Protein AF-A0A0H5A7T0-F1 (afdb_monomer_lite)

Foldseek 3Di:
DQVVQCVLVVNDNAAGRPDDVVSLVVLCVLVVVLVVVLVVPAQWPDWDDDRPDTDTDDPDPVRVVVSVVSSQVSCVVRVHHDDPVPDDDDDPPDDPDDPLLVVLLVLPADQPDGDQVSLVVSLVSLVVVCVVPVPPCSLLSSLQSCLSHADDPVCVVVNLLSLLVSCVSPLVSLVSSLQNVQSNCVPPVDDHPLVSLQVSLLSQLLVCLVVQNQVSLLSSLLSCLLSVHAHDPSSLVSLLPHPDLSSLLSVQLSCVSVNYDVPRHHPVLLVCLAAPSCPDPNNLNLLCCVLVVNPVVSNVRYNCVVDPVSVVCSVVVHHPDDSCCSVPDHNVSCVVVPDDDDD

pLDDT: mean 90.06, std 11.03, range [32.16, 98.56]

Secondary structure (DSSP, 8-state):
-HHHHHHHTTT--SS--SSSHHHHHHHHHHHHHHHHHHHHHS---EEEEETTEEEEE-SSHHHHHHHHHHHHHHHHHTT----TTT----PSS--SS-HHHHHHHTTPPPTTT--HHHHHHHHHHHHHHHHH-TTTTHHHHHHHTTTTPPPPTTTHHHHHHHHHHHHHH-GGGHHHHHHHHHHHHHHH-PPP-HHHHHHHHHHHHHHHGGGT-HHHHHHHHHHHHHHT-PPPHHHHHHHTT---HHHHHHHHHHHHTTSS-TT---HHHHHT-STTGGGSTTHHHHHHHHHHT-SHHHHTTSSGGG-HHHHHHHHTT--S--TTTTTT---HHHHHT-S----

Structure (mmCIF, N/CA/C/O backbone):
data_AF-A0A0H5A7T0-F1
#
_entry.id   AF-A0A0H5A7T0-F1
#
loop_
_atom_site.group_PDB
_atom_site.id
_atom_site.type_symbol
_atom_site.label_atom_id
_atom_site.label_alt_id
_atom_site.label_comp_id
_atom_site.label_asym_id
_atom_site.label_entity_id
_atom_site.label_seq_id
_atom_site.pdbx_PDB_ins_code
_atom_site.Cartn_x
_atom_site.Cartn_y
_atom_site.Cartn_z
_atom_site.occupancy
_atom_site.B_iso_or_equiv
_atom_site.auth_seq_id
_atom_site.auth_comp_id
_atom_site.auth_asym_id
_atom_site.auth_atom_id
_atom_site.pdbx_PDB_model_num
ATOM 1 N N . MET A 1 1 ? -29.978 -17.303 0.190 1.00 60.38 1 MET A N 1
ATOM 2 C CA . MET A 1 1 ? -28.727 -16.750 -0.359 1.00 60.38 1 MET A CA 1
ATOM 3 C C . MET A 1 1 ? -28.893 -15.267 -0.627 1.00 60.38 1 MET A C 1
ATOM 5 O O . MET A 1 1 ? -28.295 -14.504 0.100 1.00 60.38 1 MET A O 1
ATOM 9 N N . ASP A 1 2 ? -29.784 -14.857 -1.532 1.00 58.97 2 ASP A N 1
ATOM 10 C CA . ASP A 1 2 ? -30.012 -13.438 -1.869 1.00 58.97 2 ASP A CA 1
ATOM 11 C C . ASP A 1 2 ? -30.279 -12.528 -0.645 1.00 58.97 2 ASP A C 1
ATOM 13 O O . ASP A 1 2 ? -29.527 -11.602 -0.372 1.00 58.97 2 ASP A O 1
ATOM 17 N N . LYS A 1 3 ? -31.243 -12.891 0.213 1.00 64.88 3 LYS A N 1
ATOM 18 C CA . LYS A 1 3 ? -31.522 -12.163 1.469 1.00 64.88 3 LYS A CA 1
ATOM 19 C C . LYS A 1 3 ? -30.322 -12.073 2.430 1.00 64.88 3 LYS A C 1
ATOM 21 O O . LYS A 1 3 ? -30.189 -11.087 3.146 1.00 64.88 3 LYS A O 1
ATOM 26 N N . GLU A 1 4 ? -29.469 -13.096 2.451 1.00 70.38 4 GLU A N 1
ATOM 27 C CA . GLU A 1 4 ? -28.274 -13.124 3.306 1.00 70.38 4 GLU A CA 1
ATOM 28 C C . GLU A 1 4 ? -27.153 -12.259 2.712 1.00 70.38 4 GLU A C 1
ATOM 30 O O . GLU A 1 4 ? -26.447 -11.580 3.445 1.00 70.38 4 GLU A O 1
ATOM 35 N N . LEU A 1 5 ? -27.033 -12.206 1.381 1.00 66.31 5 LEU A N 1
ATOM 36 C CA . LEU A 1 5 ? -26.079 -11.332 0.693 1.00 66.31 5 LEU A CA 1
ATOM 37 C C . LEU A 1 5 ? -26.458 -9.859 0.820 1.00 66.31 5 LEU A C 1
ATOM 39 O O . LEU A 1 5 ? -25.593 -9.031 1.093 1.00 66.31 5 LEU A O 1
ATOM 43 N N . GLN A 1 6 ? -27.752 -9.554 0.733 1.00 64.69 6 GLN A N 1
ATOM 44 C CA . GLN A 1 6 ? -28.271 -8.223 1.040 1.00 64.69 6 GLN A CA 1
ATOM 45 C C . GLN A 1 6 ? -27.977 -7.847 2.497 1.00 64.69 6 GLN A C 1
ATOM 47 O O . GLN A 1 6 ? -27.560 -6.724 2.769 1.00 64.69 6 GLN A O 1
ATOM 52 N N . ALA A 1 7 ? -28.121 -8.784 3.442 1.00 66.31 7 ALA A N 1
ATOM 53 C CA . ALA A 1 7 ? -27.763 -8.542 4.840 1.00 66.31 7 ALA A CA 1
ATOM 54 C C . ALA A 1 7 ? -26.262 -8.237 5.021 1.00 66.31 7 ALA A C 1
ATOM 56 O O . ALA A 1 7 ? -25.918 -7.397 5.848 1.00 66.31 7 ALA A O 1
ATOM 57 N N . CYS A 1 8 ? -25.380 -8.836 4.211 1.00 65.06 8 CYS A N 1
ATOM 58 C CA . CYS A 1 8 ? -23.945 -8.524 4.192 1.00 65.06 8 CYS A CA 1
ATOM 59 C C . CYS A 1 8 ? -23.597 -7.156 3.573 1.00 65.06 8 CYS A C 1
ATOM 61 O O . CYS A 1 8 ? -22.465 -6.705 3.726 1.00 65.06 8 CYS A O 1
ATOM 63 N N . GLN A 1 9 ? -24.531 -6.494 2.886 1.00 66.25 9 GLN A N 1
ATOM 64 C CA . GLN A 1 9 ? -24.351 -5.159 2.306 1.00 66.25 9 GLN A CA 1
ATOM 65 C C . GLN A 1 9 ? -25.331 -4.125 2.889 1.00 66.25 9 GLN A C 1
ATOM 67 O O . GLN A 1 9 ? -25.832 -3.261 2.172 1.00 66.25 9 GLN A O 1
ATOM 72 N N . ASN A 1 10 ? -25.665 -4.200 4.181 1.00 66.62 10 ASN A N 1
ATOM 73 C CA . ASN A 1 10 ? -26.584 -3.245 4.827 1.00 66.62 10 ASN A CA 1
ATOM 74 C C . ASN A 1 10 ? -27.953 -3.115 4.120 1.00 66.62 10 ASN A C 1
ATOM 76 O O . ASN A 1 10 ? -28.563 -2.046 4.096 1.00 66.62 10 ASN A O 1
ATOM 80 N N . GLY A 1 11 ? -28.442 -4.203 3.522 1.00 61.38 11 GLY A N 1
ATOM 81 C CA . GLY A 1 11 ? -29.701 -4.242 2.780 1.00 61.38 11 GLY A CA 1
ATOM 82 C C . GLY A 1 11 ? -29.630 -3.660 1.367 1.00 61.38 11 GLY A C 1
ATOM 83 O O . GLY A 1 11 ? -30.679 -3.489 0.745 1.00 61.38 11 GLY A O 1
ATOM 84 N N . GLN A 1 12 ? -28.437 -3.350 0.846 1.00 65.00 12 GLN A N 1
ATOM 85 C CA . GLN A 1 12 ? -28.285 -3.002 -0.564 1.00 65.00 12 GLN A CA 1
ATOM 86 C C . GLN A 1 12 ? -28.636 -4.207 -1.435 1.00 65.00 12 GLN A C 1
ATOM 88 O O . GLN A 1 12 ? -28.265 -5.343 -1.153 1.00 65.00 12 GLN A O 1
ATOM 93 N N . THR A 1 13 ? -29.375 -3.940 -2.506 1.00 59.12 13 THR A N 1
ATOM 94 C CA . THR A 1 13 ? -29.789 -4.954 -3.481 1.00 59.12 13 THR A CA 1
ATOM 95 C C . THR A 1 13 ? -28.791 -5.096 -4.627 1.00 59.12 13 THR A C 1
ATOM 97 O O . THR A 1 13 ? -29.066 -5.836 -5.563 1.00 59.12 13 THR A O 1
ATOM 100 N N . LYS A 1 14 ? -27.684 -4.339 -4.596 1.00 62.56 14 LYS A N 1
ATOM 101 C CA . LYS A 1 14 ? -26.747 -4.196 -5.710 1.00 62.56 14 LYS A CA 1
ATOM 102 C C . LYS A 1 14 ? -25.337 -4.611 -5.320 1.00 62.56 14 LYS A C 1
ATOM 104 O O . LYS A 1 14 ? -24.683 -3.940 -4.526 1.00 62.56 14 LYS A O 1
ATOM 109 N N . GLY A 1 15 ? -24.843 -5.638 -6.002 1.00 61.94 15 GLY A N 1
ATOM 110 C CA . GLY A 1 15 ? -23.479 -6.129 -5.863 1.00 61.94 15 GLY A CA 1
ATOM 111 C C . GLY A 1 15 ? -23.317 -7.184 -4.771 1.00 61.94 15 GLY A C 1
ATOM 112 O O . GLY A 1 15 ? -24.267 -7.632 -4.135 1.00 61.94 15 GLY A O 1
ATOM 113 N N . ILE A 1 16 ? -22.072 -7.612 -4.587 1.00 67.38 16 ILE A N 1
ATOM 114 C CA . ILE A 1 16 ? -21.664 -8.544 -3.535 1.00 67.38 16 ILE A CA 1
ATOM 115 C C . ILE A 1 16 ? -20.767 -7.769 -2.567 1.00 67.38 16 ILE A C 1
ATOM 117 O O . ILE A 1 16 ? -20.024 -6.879 -2.982 1.00 67.38 16 ILE A O 1
ATOM 121 N N . ALA A 1 17 ? -20.861 -8.053 -1.264 1.00 64.50 17 ALA A N 1
ATOM 122 C CA . ALA A 1 17 ? -20.021 -7.406 -0.257 1.00 64.50 17 ALA A CA 1
ATOM 123 C C . ALA A 1 17 ? -18.529 -7.535 -0.617 1.00 64.50 17 ALA A C 1
ATOM 125 O O . ALA A 1 17 ? -18.034 -8.634 -0.855 1.00 64.50 17 ALA A O 1
ATOM 126 N N . ILE A 1 18 ? -17.807 -6.418 -0.657 1.00 61.84 18 ILE A N 1
ATOM 127 C CA . ILE A 1 18 ? -16.373 -6.399 -0.966 1.00 61.84 18 ILE A CA 1
ATOM 128 C C . ILE A 1 18 ? -15.601 -6.711 0.322 1.00 61.84 18 ILE A C 1
ATOM 130 O O . ILE A 1 18 ? -15.893 -6.125 1.362 1.00 61.84 18 ILE A O 1
ATOM 134 N N . GLY A 1 19 ? -14.626 -7.624 0.264 1.00 62.06 19 GLY A N 1
ATOM 135 C CA . GLY A 1 19 ? -13.702 -7.896 1.376 1.00 62.06 19 GLY A CA 1
ATOM 136 C C . GLY A 1 19 ? -13.721 -9.324 1.940 1.00 62.06 19 GLY A C 1
ATOM 137 O O . GLY A 1 19 ? -12.642 -9.887 2.098 1.00 62.06 19 GLY A O 1
ATOM 138 N N . PRO A 1 20 ? -14.876 -9.946 2.250 1.00 67.38 20 PRO A N 1
ATOM 139 C CA . PRO A 1 20 ? -14.897 -11.318 2.767 1.00 67.38 20 PRO A CA 1
ATOM 140 C C . PRO A 1 20 ? -14.519 -12.346 1.690 1.00 67.38 20 PRO A C 1
ATOM 142 O O . PRO A 1 20 ? -15.065 -12.288 0.598 1.00 67.38 20 PRO A O 1
ATOM 145 N N . ASP A 1 21 ? -13.719 -13.370 2.004 1.00 71.31 21 ASP A N 1
ATOM 146 C CA . ASP A 1 21 ? -13.383 -14.451 1.046 1.00 71.31 21 ASP A CA 1
ATOM 147 C C . ASP A 1 21 ? -14.624 -15.130 0.435 1.00 71.31 21 ASP A C 1
ATOM 149 O O . ASP A 1 21 ? -14.613 -15.614 -0.699 1.00 71.31 21 ASP A O 1
ATOM 153 N N . THR A 1 22 ? -15.738 -15.130 1.169 1.00 76.94 22 THR A N 1
ATOM 154 C CA . THR A 1 22 ? -17.028 -15.630 0.691 1.00 76.94 22 THR A CA 1
ATOM 155 C C . THR A 1 22 ? -17.506 -14.899 -0.567 1.00 76.94 22 THR A C 1
ATOM 157 O O . THR A 1 22 ? -18.117 -15.528 -1.428 1.00 76.94 22 THR A O 1
ATOM 160 N N . SER A 1 23 ? -17.237 -13.597 -0.711 1.00 78.38 23 SER A N 1
ATOM 161 C CA . SER A 1 23 ? -17.649 -12.851 -1.903 1.00 78.38 23 SER A CA 1
ATOM 162 C C . SER A 1 23 ? -16.843 -13.223 -3.138 1.00 78.38 23 SER A C 1
ATOM 164 O O . SER A 1 23 ? -17.432 -13.313 -4.212 1.00 78.38 23 SER A O 1
ATOM 166 N N . LEU A 1 24 ? -15.554 -13.544 -2.980 1.00 79.75 24 LEU A N 1
ATOM 167 C CA . LEU A 1 24 ? -14.725 -14.093 -4.057 1.00 79.75 24 LEU A CA 1
ATOM 168 C C . LEU A 1 24 ? -15.293 -15.423 -4.556 1.00 79.75 24 LEU A C 1
ATOM 170 O O . LEU A 1 24 ? -15.467 -15.609 -5.757 1.00 79.75 24 LEU A O 1
ATOM 174 N N . GLY A 1 25 ? -15.660 -16.324 -3.638 1.00 84.00 25 GLY A N 1
ATOM 175 C CA . GLY A 1 25 ? -16.274 -17.603 -4.000 1.00 84.00 25 GLY A CA 1
ATOM 176 C C . GLY A 1 25 ? -17.602 -17.444 -4.749 1.00 84.00 25 GLY A C 1
ATOM 177 O O . GLY A 1 25 ? -17.886 -18.199 -5.674 1.00 84.00 25 GLY A O 1
ATOM 178 N N . ILE A 1 26 ? -18.410 -16.445 -4.387 1.00 83.06 26 ILE A N 1
ATOM 179 C CA . ILE A 1 26 ? -19.678 -16.162 -5.075 1.00 83.06 26 ILE A CA 1
ATOM 180 C C . ILE A 1 26 ? -19.430 -15.542 -6.449 1.00 83.06 26 ILE A C 1
ATOM 182 O O . ILE A 1 26 ? -20.066 -15.962 -7.413 1.00 83.06 26 ILE A O 1
ATOM 186 N N . ALA A 1 27 ? -18.509 -14.581 -6.551 1.00 83.62 27 ALA A N 1
ATOM 187 C CA . ALA A 1 27 ? -18.126 -13.986 -7.826 1.00 83.62 27 ALA A CA 1
ATOM 188 C C . ALA A 1 27 ? -17.641 -15.061 -8.809 1.00 83.62 27 ALA A C 1
ATOM 190 O O . ALA A 1 27 ? -18.079 -15.081 -9.954 1.00 83.62 27 ALA A O 1
ATOM 191 N N . GLU A 1 28 ? -16.837 -16.015 -8.338 1.00 88.50 28 GLU A N 1
ATOM 192 C CA . GLU A 1 28 ? -16.344 -17.127 -9.153 1.00 88.50 28 GLU A CA 1
ATOM 193 C C . GLU A 1 28 ? -17.472 -18.040 -9.658 1.00 88.50 28 GLU A C 1
ATOM 195 O O . GLU A 1 28 ? -17.471 -18.444 -10.817 1.00 88.50 28 GLU A O 1
ATOM 200 N N . ILE A 1 29 ? -18.478 -18.327 -8.823 1.00 89.19 29 ILE A N 1
ATOM 201 C CA . ILE A 1 29 ? -19.654 -19.107 -9.242 1.00 89.19 29 ILE A CA 1
ATOM 202 C C . ILE A 1 29 ? -20.438 -18.371 -10.336 1.00 89.19 29 ILE A C 1
ATOM 204 O O . ILE A 1 29 ? -20.872 -19.000 -11.300 1.00 89.19 29 ILE A O 1
ATOM 208 N N . LEU A 1 30 ? -20.630 -17.055 -10.196 1.00 88.44 30 LEU A N 1
ATOM 209 C CA . LEU A 1 30 ? -21.351 -16.250 -11.185 1.00 88.44 30 LEU A CA 1
ATOM 210 C C . LEU A 1 30 ? -20.586 -16.169 -12.509 1.00 88.44 30 LEU A C 1
ATOM 212 O O . LEU A 1 30 ? -21.152 -16.451 -13.564 1.00 88.44 30 LEU A O 1
ATOM 216 N N . LEU A 1 31 ? -19.296 -15.829 -12.453 1.00 91.19 31 LEU A N 1
ATOM 217 C CA . LEU A 1 31 ? -18.451 -15.710 -13.639 1.00 91.19 31 LEU A CA 1
ATOM 218 C C . LEU A 1 31 ? -18.247 -17.062 -14.331 1.00 91.19 31 LEU A C 1
ATOM 220 O O . LEU A 1 31 ? -18.241 -17.106 -15.555 1.00 91.19 31 LEU A O 1
ATOM 224 N N . GLY A 1 32 ? -18.209 -18.175 -13.592 1.00 92.12 32 GLY A N 1
ATOM 225 C CA . GLY A 1 32 ? -18.146 -19.515 -14.182 1.00 92.12 32 GLY A CA 1
ATOM 226 C C . GLY A 1 32 ? -19.348 -19.854 -15.077 1.00 92.12 32 GLY A C 1
ATOM 227 O O . GLY A 1 32 ? -19.188 -20.520 -16.099 1.00 92.12 32 GLY A O 1
ATOM 228 N N . VAL A 1 33 ? -20.547 -19.354 -14.751 1.00 91.88 33 VAL A N 1
ATOM 229 C CA . VAL A 1 33 ? -21.733 -19.499 -15.619 1.00 91.88 33 VAL A CA 1
ATOM 230 C C . VAL A 1 33 ? -21.598 -18.645 -16.883 1.00 91.88 33 VAL A C 1
ATOM 232 O O . VAL A 1 33 ? -22.022 -19.058 -17.964 1.00 91.88 33 VAL A O 1
ATOM 235 N N . ILE A 1 34 ? -21.011 -17.452 -16.771 1.00 93.12 34 ILE A N 1
ATOM 236 C CA . ILE A 1 34 ? -20.737 -16.587 -17.925 1.00 93.12 34 ILE A CA 1
ATOM 237 C C . ILE A 1 34 ? -19.701 -17.249 -18.841 1.00 93.12 34 ILE A C 1
ATOM 239 O O . ILE A 1 34 ? -19.929 -17.321 -20.046 1.00 93.12 34 ILE A O 1
ATOM 243 N N . ASP A 1 35 ? -18.630 -17.818 -18.284 1.00 93.62 35 ASP A N 1
ATOM 244 C CA . ASP A 1 35 ? -17.599 -18.535 -19.042 1.00 93.62 35 ASP A CA 1
ATOM 245 C C . ASP A 1 35 ? -18.197 -19.679 -19.879 1.00 93.62 35 ASP A C 1
ATOM 247 O O . ASP A 1 35 ? -17.905 -19.802 -21.071 1.00 93.62 35 ASP A O 1
ATOM 251 N N . GLU A 1 36 ? -19.067 -20.503 -19.279 1.00 93.69 36 GLU A N 1
ATOM 252 C CA . GLU A 1 36 ? -19.730 -21.613 -19.977 1.00 93.69 36 GLU A CA 1
ATOM 253 C C . GLU A 1 36 ? -20.588 -21.110 -21.146 1.00 93.69 36 GLU A C 1
ATOM 255 O O . GLU A 1 36 ? -20.532 -21.653 -22.254 1.00 93.69 36 GLU A O 1
ATOM 260 N N . ASN A 1 37 ? -21.341 -20.032 -20.926 1.00 93.50 37 ASN A N 1
ATOM 261 C CA . ASN A 1 37 ? -22.202 -19.450 -21.948 1.00 93.50 37 ASN A CA 1
ATOM 262 C C . ASN A 1 37 ? -21.414 -18.780 -23.079 1.00 93.50 37 ASN A C 1
ATOM 264 O O . ASN A 1 37 ? -21.774 -18.943 -24.248 1.00 93.50 37 ASN A O 1
ATOM 268 N N . LEU A 1 38 ? -20.338 -18.059 -22.764 1.00 94.75 38 LEU A N 1
ATOM 269 C CA . LEU A 1 38 ? -19.444 -17.475 -23.762 1.00 94.75 38 LEU A CA 1
ATOM 270 C C . LEU A 1 38 ? -18.821 -18.568 -24.627 1.00 94.75 38 LEU A C 1
ATOM 272 O O . LEU A 1 38 ? -18.863 -18.478 -25.851 1.00 94.75 38 LEU A O 1
ATOM 276 N N . ASN A 1 39 ? -18.331 -19.642 -24.009 1.00 93.62 39 ASN A N 1
ATOM 277 C CA . ASN A 1 39 ? -17.741 -20.766 -24.730 1.00 93.62 39 ASN A CA 1
ATOM 278 C C . ASN A 1 39 ? -18.761 -21.513 -25.611 1.00 93.62 39 ASN A C 1
ATOM 280 O O . ASN A 1 39 ? -18.408 -22.051 -26.658 1.00 93.62 39 ASN A O 1
ATOM 284 N N . ALA A 1 40 ? -20.037 -21.538 -25.215 1.00 94.38 40 ALA A N 1
ATOM 285 C CA . ALA A 1 40 ? -21.107 -22.147 -26.003 1.00 94.38 40 ALA A CA 1
ATOM 286 C C . ALA A 1 40 ? -21.609 -21.262 -27.161 1.00 94.38 40 ALA A C 1
ATOM 288 O O . ALA A 1 40 ? -22.097 -21.789 -28.162 1.00 94.38 40 ALA A O 1
ATOM 289 N N . SER A 1 41 ? -21.542 -19.935 -27.018 1.00 94.31 41 SER A N 1
ATOM 290 C CA . SER A 1 41 ? -22.171 -18.974 -27.940 1.00 94.31 41 SER A CA 1
ATOM 291 C C . SER A 1 41 ? -21.195 -18.231 -28.853 1.00 94.31 41 SER A C 1
ATOM 293 O O . SER A 1 41 ? -21.617 -17.710 -29.887 1.00 94.31 41 SER A O 1
ATOM 295 N N . CYS A 1 42 ? -19.907 -18.190 -28.505 1.00 95.44 42 CYS A N 1
ATOM 296 C CA . CYS A 1 42 ? -18.888 -17.408 -29.199 1.00 95.44 42 CYS A CA 1
ATOM 297 C C . CYS A 1 42 ? -17.790 -18.303 -29.795 1.00 95.44 42 CYS A C 1
ATOM 299 O O . CYS A 1 42 ? -17.445 -19.349 -29.251 1.00 95.44 42 CYS A O 1
ATOM 301 N N . ASN A 1 43 ? -17.182 -17.862 -30.900 1.00 95.06 43 ASN A N 1
ATOM 302 C CA . ASN A 1 43 ? -16.094 -18.578 -31.582 1.00 95.06 43 ASN A CA 1
ATOM 303 C C . ASN A 1 43 ? -14.727 -18.331 -30.909 1.00 95.06 43 ASN A C 1
ATOM 305 O O . ASN A 1 43 ? -13.793 -17.830 -31.541 1.00 95.06 43 ASN A O 1
ATOM 309 N N . ILE A 1 44 ? -14.619 -18.639 -29.615 1.00 96.06 44 ILE A N 1
ATOM 310 C CA . ILE A 1 44 ? -13.402 -18.422 -28.820 1.00 96.06 44 ILE A CA 1
ATOM 311 C C . ILE A 1 44 ? -12.318 -19.418 -29.257 1.00 96.06 44 ILE A C 1
ATOM 313 O O . ILE A 1 44 ? -12.532 -20.629 -29.258 1.00 96.06 44 ILE A O 1
ATOM 317 N N . LEU A 1 45 ? -11.135 -18.914 -29.618 1.00 95.38 45 LEU A N 1
ATOM 318 C CA . LEU A 1 45 ? -9.976 -19.751 -29.959 1.00 95.38 45 LEU A CA 1
ATOM 319 C C . LEU A 1 45 ? -9.198 -20.211 -28.725 1.00 95.38 45 LEU A C 1
ATOM 321 O O . LEU A 1 45 ? -8.598 -21.284 -28.719 1.00 95.38 45 LEU A O 1
ATOM 325 N N . GLY A 1 46 ? -9.169 -19.364 -27.704 1.00 93.06 46 GLY A N 1
ATOM 326 C CA . GLY A 1 46 ? -8.447 -19.565 -26.460 1.00 93.06 46 GLY A CA 1
ATOM 327 C C . GLY A 1 46 ? -8.617 -18.350 -25.561 1.00 93.06 46 GLY A C 1
ATOM 328 O O . GLY A 1 46 ? -9.016 -17.284 -26.027 1.00 93.06 46 GLY A O 1
ATOM 329 N N . GLY A 1 47 ? -8.333 -18.511 -24.277 1.00 90.81 47 GLY A N 1
ATOM 330 C CA . GLY A 1 47 ? -8.456 -17.428 -23.317 1.00 90.81 47 GLY A CA 1
ATOM 331 C C . GLY A 1 47 ? -8.113 -17.861 -21.904 1.00 90.81 47 GLY A C 1
ATOM 332 O O . GLY A 1 47 ? -7.932 -19.050 -21.628 1.00 90.81 47 GLY A O 1
ATOM 333 N N . VAL A 1 48 ? -8.018 -16.879 -21.021 1.00 93.31 48 VAL A N 1
ATOM 334 C CA . VAL A 1 48 ? -7.775 -17.055 -19.594 1.00 93.31 48 VAL A CA 1
ATOM 335 C C . VAL A 1 48 ? -8.647 -16.074 -18.822 1.00 93.31 48 VAL A C 1
ATOM 337 O O . VAL A 1 48 ? -8.850 -14.940 -19.250 1.00 93.31 48 VAL A O 1
ATOM 340 N N . ARG A 1 49 ? -9.159 -16.519 -17.674 1.00 92.25 49 ARG A N 1
ATOM 341 C CA . ARG A 1 49 ? -9.765 -15.644 -16.675 1.00 92.25 49 ARG A CA 1
ATOM 342 C C . ARG A 1 49 ? -9.008 -15.791 -15.363 1.00 92.25 49 ARG A C 1
ATOM 344 O O . ARG A 1 49 ? -8.737 -16.911 -14.927 1.00 92.25 49 ARG A O 1
ATOM 351 N N . PHE A 1 50 ? -8.673 -14.667 -14.746 1.00 88.62 50 PHE A N 1
ATOM 352 C CA . PHE A 1 50 ? -8.123 -14.600 -13.402 1.00 88.62 50 PHE A CA 1
ATOM 353 C C . PHE A 1 50 ? -8.981 -13.652 -12.567 1.00 88.62 50 PHE A C 1
ATOM 355 O O . PHE A 1 50 ? -8.873 -12.438 -12.691 1.00 88.62 50 PHE A O 1
ATOM 362 N N . ILE A 1 51 ? -9.846 -14.219 -11.719 1.00 86.44 51 ILE A N 1
ATOM 363 C CA . ILE A 1 51 ? -10.856 -13.471 -10.955 1.00 86.44 51 ILE A CA 1
ATOM 364 C C . ILE A 1 51 ? -11.753 -12.672 -11.920 1.00 86.44 51 ILE A C 1
ATOM 366 O O . ILE A 1 51 ? -12.562 -13.285 -12.620 1.00 86.44 51 ILE A O 1
ATOM 370 N N . ASP A 1 52 ? -11.610 -11.348 -11.970 1.00 84.94 52 ASP A N 1
ATOM 371 C CA . ASP A 1 52 ? -12.368 -10.410 -12.798 1.00 84.94 52 ASP A CA 1
ATOM 372 C C . ASP A 1 52 ? -11.662 -10.046 -14.113 1.00 84.94 52 ASP A C 1
ATOM 374 O O . ASP A 1 52 ? -12.309 -9.528 -15.024 1.00 84.94 52 ASP A O 1
ATOM 378 N N . ASP A 1 53 ? -10.372 -10.361 -14.250 1.00 89.44 53 ASP A N 1
ATOM 379 C CA . ASP A 1 53 ? -9.613 -10.118 -15.475 1.00 89.44 53 ASP A CA 1
ATOM 380 C C . ASP A 1 53 ? -9.858 -11.245 -16.489 1.00 89.44 53 ASP A C 1
ATOM 382 O O . ASP A 1 53 ? -9.589 -12.418 -16.217 1.00 89.44 53 ASP A O 1
ATOM 386 N N . ILE A 1 54 ? -10.360 -10.888 -17.675 1.00 92.50 54 ILE A N 1
ATOM 387 C CA . ILE A 1 54 ? -10.708 -11.813 -18.764 1.00 92.50 54 ILE A CA 1
ATOM 388 C C . ILE A 1 54 ? -9.910 -11.446 -20.017 1.00 92.50 54 ILE A C 1
ATOM 390 O O . ILE A 1 54 ? -9.982 -10.315 -20.494 1.00 92.50 54 ILE A O 1
ATOM 394 N N . GLU A 1 55 ? -9.220 -12.425 -20.601 1.00 93.75 55 GLU A N 1
ATOM 395 C CA . GLU A 1 55 ? -8.562 -12.306 -21.902 1.00 93.75 55 GLU A CA 1
ATOM 396 C C . GLU A 1 55 ? -9.041 -13.427 -22.830 1.00 93.75 55 GLU A C 1
ATOM 398 O O . GLU A 1 55 ? -8.907 -14.609 -22.516 1.00 93.75 55 GLU A O 1
ATOM 403 N N . LEU A 1 56 ? -9.602 -13.064 -23.986 1.00 95.38 56 LEU A N 1
ATOM 404 C CA . LEU A 1 56 ? -10.143 -13.998 -24.977 1.00 95.38 56 LEU A CA 1
ATOM 405 C C . LEU A 1 56 ? -9.568 -13.690 -26.365 1.00 95.38 56 LEU A C 1
ATOM 407 O O . LEU A 1 56 ? -9.439 -12.534 -26.760 1.00 95.38 56 LEU A O 1
ATOM 411 N N . SER A 1 57 ? -9.254 -14.737 -27.123 1.00 95.19 57 SER A N 1
ATOM 412 C CA . SER A 1 57 ? -8.686 -14.666 -28.472 1.00 95.19 57 SER A CA 1
ATOM 413 C C . SER A 1 57 ? -9.679 -15.142 -29.530 1.00 95.19 57 SER A C 1
ATOM 415 O O . SER A 1 57 ? -10.352 -16.161 -29.357 1.00 95.19 57 SER A O 1
ATOM 417 N N . PHE A 1 58 ? -9.706 -14.450 -30.671 1.00 96.88 58 PHE A N 1
ATOM 418 C CA . PHE A 1 58 ? -10.636 -14.699 -31.775 1.00 96.88 58 PHE A CA 1
ATOM 419 C C . PHE A 1 58 ? -9.926 -14.659 -33.132 1.00 96.88 58 PHE A C 1
ATOM 421 O O . PHE A 1 58 ? -8.880 -14.030 -33.279 1.00 96.88 58 PHE A O 1
ATOM 428 N N . SER A 1 59 ? -10.501 -15.325 -34.142 1.00 96.12 59 SER A N 1
ATOM 429 C CA . SER A 1 59 ? -9.951 -15.314 -35.512 1.00 96.12 59 SER A CA 1
ATOM 430 C C . SER A 1 59 ? -10.232 -14.010 -36.258 1.00 96.12 59 SER A C 1
ATOM 432 O O . SER A 1 59 ? -9.516 -13.673 -37.199 1.00 96.12 59 SER A O 1
ATOM 434 N N . THR A 1 60 ? -11.308 -13.307 -35.893 1.00 95.94 60 THR A N 1
ATOM 435 C CA . THR A 1 60 ? -11.769 -12.103 -36.585 1.00 95.94 60 THR A CA 1
ATOM 436 C C . THR A 1 60 ? -12.196 -11.027 -35.594 1.00 95.94 60 THR A C 1
ATOM 438 O O . THR A 1 60 ? -12.664 -11.332 -34.497 1.00 95.94 60 THR A O 1
ATOM 441 N N . LEU A 1 61 ? -12.087 -9.760 -36.008 1.00 95.88 61 LEU A N 1
ATOM 442 C CA . LEU A 1 61 ? -12.588 -8.626 -35.227 1.00 95.88 61 LEU A CA 1
ATOM 443 C C . LEU A 1 61 ? -14.094 -8.751 -34.953 1.00 95.88 61 LEU A C 1
ATOM 445 O O . LEU A 1 61 ? -14.535 -8.490 -33.843 1.00 95.88 61 LEU A O 1
ATOM 449 N N . SER A 1 62 ? -14.869 -9.220 -35.935 1.00 96.69 62 SER A N 1
ATOM 450 C CA . SER A 1 62 ? -16.318 -9.383 -35.784 1.00 96.69 62 SER A CA 1
ATOM 451 C C . SER A 1 62 ? -16.687 -10.416 -34.718 1.00 96.69 62 SER A C 1
ATOM 453 O O . SER A 1 62 ? -17.675 -10.215 -34.016 1.00 96.69 62 SER A O 1
ATOM 455 N N . ASP A 1 63 ? -15.928 -11.512 -34.593 1.00 96.88 63 ASP A N 1
ATOM 456 C CA . ASP A 1 63 ? -16.152 -12.497 -33.528 1.00 96.88 63 ASP A CA 1
ATOM 457 C C . ASP A 1 63 ? -15.832 -11.892 -32.153 1.00 96.88 63 ASP A C 1
ATOM 459 O O . ASP A 1 63 ? -16.575 -12.116 -31.200 1.00 96.88 63 ASP A O 1
ATOM 463 N N . ALA A 1 64 ? -14.766 -11.089 -32.062 1.00 96.94 64 ALA A N 1
ATOM 464 C CA . ALA A 1 64 ? -14.378 -10.413 -30.825 1.00 96.94 64 ALA A CA 1
ATOM 465 C C . ALA A 1 64 ? -15.414 -9.364 -30.386 1.00 96.94 64 ALA A C 1
ATOM 467 O O . ALA A 1 64 ? -15.821 -9.347 -29.226 1.00 96.94 64 ALA A O 1
ATOM 468 N N . GLU A 1 65 ? -15.888 -8.524 -31.310 1.00 96.81 65 GLU A N 1
ATOM 469 C CA . GLU A 1 65 ? -16.957 -7.550 -31.051 1.00 96.81 65 GLU A CA 1
ATOM 470 C C . GLU A 1 65 ? -18.256 -8.250 -30.634 1.00 96.81 65 GLU A C 1
ATOM 472 O O . GLU A 1 65 ? -18.921 -7.823 -29.690 1.00 96.81 65 GLU A O 1
ATOM 477 N N . GLY A 1 66 ? -18.599 -9.358 -31.300 1.00 96.75 66 GLY A N 1
ATOM 478 C CA . GLY A 1 66 ? -19.757 -10.175 -30.946 1.00 96.75 66 GLY A CA 1
ATOM 479 C C . GLY A 1 66 ? -19.655 -10.745 -29.531 1.00 96.75 66 GLY A C 1
ATOM 480 O O . GLY A 1 66 ? -20.602 -10.626 -28.755 1.00 96.75 66 GLY A O 1
ATOM 481 N N . ALA A 1 67 ? -18.500 -11.306 -29.171 1.00 96.69 67 ALA A N 1
ATOM 482 C CA . ALA A 1 67 ? -18.265 -11.845 -27.837 1.00 96.69 67 ALA A CA 1
ATOM 483 C C . ALA A 1 67 ? -18.298 -10.766 -26.747 1.00 96.69 67 ALA A C 1
ATOM 485 O O . ALA A 1 67 ? -18.852 -11.007 -25.677 1.00 96.69 67 ALA A O 1
ATOM 486 N N . LEU A 1 68 ? -17.772 -9.567 -27.024 1.00 96.31 68 LEU A N 1
ATOM 487 C CA . LEU A 1 68 ? -17.836 -8.438 -26.095 1.00 96.31 68 LEU A CA 1
ATOM 488 C C . LEU A 1 68 ? -19.289 -8.033 -25.795 1.00 96.31 68 LEU A C 1
ATOM 490 O O . LEU A 1 68 ? -19.645 -7.856 -24.633 1.00 96.31 68 LEU A O 1
ATOM 494 N N . ILE A 1 69 ? -20.146 -7.965 -26.819 1.00 95.38 69 ILE A N 1
ATOM 495 C CA . ILE A 1 69 ? -21.578 -7.664 -26.651 1.00 95.38 69 ILE A CA 1
ATOM 496 C C . ILE A 1 69 ? -22.274 -8.742 -25.811 1.00 95.38 69 ILE A C 1
ATOM 498 O O . ILE A 1 69 ? -23.086 -8.423 -24.940 1.00 95.38 69 ILE A O 1
ATOM 502 N N . VAL A 1 70 ? -21.968 -10.021 -26.060 1.00 95.56 70 VAL A N 1
ATOM 503 C CA . VAL A 1 70 ? -22.523 -11.126 -25.265 1.00 95.56 70 VAL A CA 1
ATOM 504 C C . VAL A 1 70 ? -22.078 -10.991 -23.811 1.00 95.56 70 VAL A C 1
ATOM 506 O O . VAL A 1 70 ? -22.938 -10.967 -22.932 1.00 95.56 70 VAL A O 1
ATOM 509 N N . LEU A 1 71 ? -20.781 -10.808 -23.551 1.00 95.44 71 LEU A N 1
ATOM 510 C CA . LEU A 1 71 ? -20.244 -10.624 -22.201 1.00 95.44 71 LEU A CA 1
ATOM 511 C C . LEU A 1 71 ? -20.926 -9.457 -21.470 1.00 95.44 71 LEU A C 1
ATOM 513 O O . LEU A 1 71 ? -21.390 -9.636 -20.345 1.00 95.44 71 LEU A O 1
ATOM 517 N N . GLU A 1 72 ? -21.056 -8.292 -22.110 1.00 94.12 72 GLU A N 1
ATOM 518 C CA . GLU A 1 72 ? -21.763 -7.137 -21.538 1.00 94.12 72 GLU A CA 1
ATOM 519 C C . GLU A 1 72 ? -23.219 -7.462 -21.193 1.00 94.12 72 GLU A C 1
ATOM 521 O O . GLU A 1 72 ? -23.689 -7.122 -20.105 1.00 94.12 72 GLU A O 1
ATOM 526 N N . SER A 1 73 ? -23.932 -8.149 -22.091 1.00 93.62 73 SER A N 1
ATOM 527 C CA . SER A 1 73 ? -25.332 -8.517 -21.867 1.00 93.62 73 SER A CA 1
ATOM 528 C C . SER A 1 73 ? -25.508 -9.469 -20.682 1.00 93.62 73 SER A C 1
ATOM 530 O O . SER A 1 73 ? -26.439 -9.298 -19.900 1.00 93.62 73 SER A O 1
ATOM 532 N N . GLN A 1 74 ? -24.592 -10.425 -20.508 1.00 93.06 74 GLN A N 1
ATOM 533 C CA . GLN A 1 74 ? -24.655 -11.399 -19.421 1.00 93.06 74 GLN A CA 1
ATOM 534 C C . GLN A 1 74 ? -24.259 -10.789 -18.081 1.00 93.06 74 GLN A C 1
ATOM 536 O O . GLN A 1 74 ? -24.921 -11.031 -17.076 1.00 93.06 74 GLN A O 1
ATOM 541 N N . LEU A 1 75 ? -23.217 -9.953 -18.059 1.00 90.88 75 LEU A N 1
ATOM 542 C CA . LEU A 1 75 ? -22.847 -9.206 -16.858 1.00 90.88 75 LEU A CA 1
ATOM 543 C C . LEU A 1 75 ? -23.999 -8.308 -16.396 1.00 90.88 75 LEU A C 1
ATOM 545 O O . LEU A 1 75 ? -24.275 -8.238 -15.198 1.00 90.88 75 LEU A O 1
ATOM 549 N N . TYR A 1 76 ? -24.726 -7.698 -17.337 1.00 89.12 76 TYR A N 1
ATOM 550 C CA . TYR A 1 76 ? -25.883 -6.866 -17.027 1.00 89.12 76 TYR A CA 1
ATOM 551 C C . TYR A 1 76 ? -26.999 -7.629 -16.291 1.00 89.12 76 TYR A C 1
ATOM 553 O O . TYR A 1 76 ? -27.640 -7.048 -15.416 1.00 89.12 76 TYR A O 1
ATOM 561 N N . GLU A 1 77 ? -27.208 -8.923 -16.573 1.00 86.12 77 GLU A N 1
ATOM 562 C CA . GLU A 1 77 ? -28.190 -9.754 -15.848 1.00 86.12 77 GLU A CA 1
ATOM 563 C C . GLU A 1 77 ? -27.859 -9.895 -14.355 1.00 86.12 77 GLU A C 1
ATOM 565 O O . GLU A 1 77 ? -28.763 -10.034 -13.530 1.00 86.12 77 GLU A O 1
ATOM 570 N N . PHE A 1 78 ? -26.576 -9.802 -14.002 1.00 81.62 78 PHE A N 1
ATOM 571 C CA . PHE A 1 78 ? -26.086 -9.820 -12.623 1.00 81.62 78 PHE A CA 1
ATOM 572 C C . PHE A 1 78 ? -25.842 -8.415 -12.053 1.00 81.62 78 PHE A C 1
ATOM 574 O O . PHE A 1 78 ? -25.215 -8.274 -11.005 1.00 81.62 78 PHE A O 1
ATOM 581 N N . GLU A 1 79 ? -26.316 -7.373 -12.743 1.00 82.19 79 GLU A N 1
ATOM 582 C CA . GLU A 1 79 ? -26.039 -5.965 -12.439 1.00 82.19 79 GLU A CA 1
ATOM 583 C C . GLU A 1 79 ? -24.536 -5.621 -12.375 1.00 82.19 79 GLU A C 1
ATOM 585 O O . GLU A 1 79 ? -24.131 -4.656 -11.722 1.00 82.19 79 GLU A O 1
ATOM 590 N N . LEU A 1 80 ? -23.704 -6.393 -13.079 1.00 84.75 80 LEU A N 1
ATOM 591 C CA . LEU A 1 80 ? -22.278 -6.145 -13.253 1.00 84.75 80 LEU A CA 1
ATOM 592 C C . LEU A 1 80 ? -22.035 -5.332 -14.529 1.00 84.75 80 LEU A C 1
ATOM 594 O O . LEU A 1 80 ? -22.818 -5.364 -15.479 1.00 84.75 80 LEU A O 1
ATOM 598 N N . GLN A 1 81 ? -20.940 -4.576 -14.548 1.00 86.81 81 GLN A N 1
ATOM 599 C CA . GLN A 1 81 ? -20.563 -3.737 -15.683 1.00 86.81 81 GLN A CA 1
ATOM 600 C C . GLN A 1 81 ? -19.070 -3.853 -15.957 1.00 86.81 81 GLN A C 1
ATOM 602 O O . GLN A 1 81 ? -18.260 -3.890 -15.030 1.00 86.81 81 GLN A O 1
ATOM 607 N N . LEU A 1 82 ? -18.714 -3.855 -17.240 1.00 89.50 82 LEU A N 1
ATOM 608 C CA . LEU A 1 82 ? -17.326 -3.752 -17.660 1.00 89.50 82 LEU A CA 1
ATOM 609 C C . LEU A 1 82 ? -16.783 -2.350 -17.387 1.00 89.50 82 LEU A C 1
ATOM 611 O O . LEU A 1 82 ? -17.470 -1.336 -17.538 1.00 89.50 82 LEU A O 1
ATOM 615 N N . ASN A 1 83 ? -15.505 -2.285 -17.029 1.00 87.00 83 ASN A N 1
ATOM 616 C CA . ASN A 1 83 ? -14.799 -1.020 -16.944 1.00 87.00 83 ASN A CA 1
ATOM 617 C C . ASN A 1 83 ? -14.355 -0.598 -18.350 1.00 87.00 83 ASN A C 1
ATOM 619 O O . ASN A 1 83 ? -13.379 -1.130 -18.881 1.00 87.00 83 ASN A O 1
ATOM 623 N N . GLY A 1 84 ? -15.041 0.383 -18.940 1.00 86.12 84 GLY A N 1
ATOM 624 C CA . GLY A 1 84 ? -14.748 0.863 -20.296 1.00 86.12 84 GLY A CA 1
ATOM 625 C C . GLY A 1 84 ? -13.322 1.393 -20.498 1.00 86.12 84 GLY A C 1
ATOM 626 O O . GLY A 1 84 ? -12.829 1.372 -21.617 1.00 86.12 84 GLY A O 1
ATOM 627 N N . ASN A 1 85 ? -12.622 1.804 -19.434 1.00 81.88 85 ASN A N 1
ATOM 628 C CA . ASN A 1 85 ? -11.216 2.217 -19.534 1.00 81.88 85 ASN A CA 1
ATOM 629 C C . ASN A 1 85 ? -10.245 1.029 -19.594 1.00 81.88 85 ASN A C 1
ATOM 631 O O . ASN A 1 85 ? -9.115 1.195 -20.041 1.00 81.88 85 ASN A O 1
ATOM 635 N N . LYS A 1 86 ? -10.659 -0.148 -19.109 1.00 86.00 86 LYS A N 1
ATOM 636 C CA . LYS A 1 86 ? -9.857 -1.384 -19.113 1.00 86.00 86 LYS A CA 1
ATOM 637 C C . LYS A 1 86 ? -10.270 -2.364 -20.214 1.00 86.00 86 LYS A C 1
ATOM 639 O O . LYS A 1 86 ? -9.566 -3.332 -20.467 1.00 86.00 86 LYS A O 1
ATOM 644 N N . THR A 1 87 ? -11.409 -2.126 -20.856 1.00 92.81 87 THR A N 1
ATOM 645 C CA . THR A 1 87 ? -11.970 -3.020 -21.871 1.00 92.81 87 THR A CA 1
ATOM 646 C C . THR A 1 87 ? -11.502 -2.578 -23.248 1.00 92.81 87 THR A C 1
ATOM 648 O O . THR A 1 87 ? -11.761 -1.449 -23.660 1.00 92.81 87 THR A O 1
ATOM 651 N N . SER A 1 88 ? -10.805 -3.453 -23.971 1.00 92.12 88 SER A N 1
ATOM 652 C CA . SER A 1 88 ? -10.320 -3.150 -25.318 1.00 92.12 88 SER A CA 1
ATOM 653 C C . SER A 1 88 ? -10.190 -4.410 -26.171 1.00 92.12 88 SER A C 1
ATOM 655 O O . SER A 1 88 ? -9.979 -5.500 -25.647 1.00 92.12 88 SER A O 1
ATOM 657 N N . ILE A 1 89 ? -10.312 -4.250 -27.490 1.00 94.31 89 ILE A N 1
ATOM 658 C CA . ILE A 1 89 ? -9.973 -5.287 -28.468 1.00 94.31 89 ILE A CA 1
ATOM 659 C C . ILE A 1 89 ? -8.619 -4.913 -29.065 1.00 94.31 89 ILE A C 1
ATOM 661 O O . ILE A 1 89 ? -8.458 -3.820 -29.611 1.00 94.31 89 ILE A O 1
ATOM 665 N N . ILE A 1 90 ? -7.651 -5.818 -28.947 1.00 91.81 90 ILE A N 1
ATOM 666 C CA . ILE A 1 90 ? -6.270 -5.600 -29.380 1.00 91.81 90 ILE A CA 1
ATOM 667 C C . ILE A 1 90 ? -6.006 -6.468 -30.612 1.00 91.81 90 ILE A C 1
ATOM 669 O O . ILE A 1 90 ? -6.208 -7.681 -30.587 1.00 91.81 90 ILE A O 1
ATOM 673 N N . GLU A 1 91 ? -5.553 -5.849 -31.703 1.00 91.81 91 GLU A N 1
ATOM 674 C CA . GLU A 1 91 ? -5.142 -6.573 -32.907 1.00 91.81 91 GLU A CA 1
ATOM 675 C C . GLU A 1 91 ? -3.769 -7.228 -32.691 1.00 91.81 91 GLU A C 1
ATOM 677 O O . GLU A 1 91 ? -2.824 -6.584 -32.232 1.00 91.81 91 GLU A O 1
ATOM 682 N N . LEU A 1 92 ? -3.659 -8.519 -33.019 1.00 89.38 92 LEU A N 1
ATOM 683 C CA . LEU A 1 92 ? -2.432 -9.297 -32.850 1.00 89.38 92 LEU A CA 1
ATOM 684 C C . LEU A 1 92 ? -1.602 -9.364 -34.151 1.00 89.38 92 LEU A C 1
ATOM 686 O O . LEU A 1 92 ? -2.177 -9.424 -35.239 1.00 89.38 92 LEU A O 1
ATOM 690 N N . PRO A 1 93 ? -0.256 -9.439 -34.064 1.00 85.62 93 PRO A N 1
ATOM 691 C CA . PRO A 1 93 ? 0.531 -9.534 -32.833 1.00 85.62 93 PRO A CA 1
ATOM 692 C C . PRO A 1 93 ? 0.644 -8.188 -32.103 1.00 85.62 93 PRO A C 1
ATOM 694 O O . PRO A 1 93 ? 1.033 -7.184 -32.695 1.00 85.62 93 PRO A O 1
ATOM 697 N N . GLY A 1 94 ? 0.333 -8.197 -30.806 1.00 79.31 94 GLY A N 1
ATOM 698 C CA . GLY A 1 94 ? 0.532 -7.061 -29.909 1.00 79.31 94 GLY A CA 1
ATOM 699 C C . GLY A 1 94 ? 1.920 -7.061 -29.264 1.00 79.31 94 GLY A C 1
ATOM 700 O O . GLY A 1 94 ? 2.724 -7.978 -29.460 1.00 79.31 94 GLY A O 1
ATOM 701 N N . GLU A 1 95 ? 2.202 -6.029 -28.470 1.00 79.88 95 GLU A N 1
ATOM 702 C CA . GLU A 1 95 ? 3.361 -6.032 -27.573 1.00 79.88 95 GLU A CA 1
ATOM 703 C C . GLU A 1 95 ? 3.198 -7.162 -26.540 1.00 79.88 95 GLU A C 1
ATOM 705 O O . GLU A 1 95 ? 2.173 -7.245 -25.874 1.00 79.88 95 GLU A O 1
ATOM 710 N N . ILE A 1 96 ? 4.203 -8.038 -26.406 1.00 79.62 96 ILE A N 1
ATOM 711 C CA . ILE A 1 96 ? 4.195 -9.108 -25.386 1.00 79.62 96 ILE A CA 1
ATOM 712 C C . ILE A 1 96 ? 4.381 -8.513 -23.985 1.00 79.62 96 ILE A C 1
ATOM 714 O O . ILE A 1 96 ? 3.832 -9.002 -23.005 1.00 79.62 96 ILE A O 1
ATOM 718 N N . GLU A 1 97 ? 5.193 -7.465 -23.893 1.00 81.12 97 GLU A N 1
ATOM 719 C CA . GLU A 1 97 ? 5.495 -6.759 -22.660 1.00 81.12 97 GLU A CA 1
ATOM 720 C C . GLU A 1 97 ? 5.509 -5.261 -22.954 1.00 81.12 97 GLU A C 1
ATOM 722 O O . GLU A 1 97 ? 5.988 -4.842 -24.012 1.00 81.12 97 GLU A O 1
ATOM 727 N N . SER A 1 98 ? 5.020 -4.459 -22.009 1.00 84.50 98 SER A N 1
ATOM 728 C CA . SER A 1 98 ? 4.927 -3.012 -22.154 1.00 84.50 98 SER A CA 1
ATOM 729 C C . SER A 1 98 ? 6.258 -2.394 -22.582 1.00 84.50 98 SER A C 1
ATOM 731 O O . SER A 1 98 ? 7.312 -2.641 -21.982 1.00 84.50 98 SER A O 1
ATOM 733 N N . ALA A 1 99 ? 6.218 -1.500 -23.571 1.00 85.12 99 ALA A N 1
ATOM 734 C CA . ALA A 1 99 ? 7.416 -0.845 -24.092 1.00 85.12 99 ALA A CA 1
ATOM 735 C C . ALA A 1 99 ? 8.297 -0.157 -23.024 1.00 85.12 99 ALA A C 1
ATOM 737 O O . ALA A 1 99 ? 9.500 -0.011 -23.239 1.00 85.12 99 ALA A O 1
ATOM 738 N N . TYR A 1 100 ? 7.748 0.304 -21.892 1.00 88.31 100 TYR A N 1
ATOM 739 C CA . TYR A 1 100 ? 8.555 0.908 -20.821 1.00 88.31 100 TYR A CA 1
ATOM 740 C C . TYR A 1 100 ? 9.407 -0.125 -20.070 1.00 88.31 100 TYR A C 1
ATOM 742 O O . TYR A 1 100 ? 10.541 0.186 -19.709 1.00 88.31 100 TYR A O 1
ATOM 750 N N . VAL A 1 101 ? 8.904 -1.350 -19.887 1.00 91.06 101 VAL A N 1
ATOM 751 C CA . VAL A 1 101 ? 9.596 -2.427 -19.167 1.00 91.06 101 VAL A CA 1
ATOM 752 C C . VAL A 1 101 ? 10.849 -2.841 -19.926 1.00 91.06 101 VAL A C 1
ATOM 754 O O . VAL A 1 101 ? 11.948 -2.822 -19.371 1.00 91.06 101 VAL A O 1
ATOM 757 N N . SER A 1 102 ? 10.708 -3.117 -21.225 1.00 89.75 102 SER A N 1
ATOM 758 C CA . SER A 1 102 ? 11.836 -3.472 -22.094 1.00 89.75 102 SER A CA 1
ATOM 759 C C . SER A 1 102 ? 12.899 -2.368 -22.145 1.00 89.75 102 SER A C 1
ATOM 761 O O . SER A 1 102 ? 14.092 -2.660 -22.075 1.00 89.75 102 SER A O 1
ATOM 763 N N . LYS A 1 103 ? 12.480 -1.095 -22.190 1.00 90.50 103 LYS A N 1
ATOM 764 C CA . LYS A 1 103 ? 13.384 0.069 -22.180 1.00 90.50 103 LYS A CA 1
ATOM 765 C C . LYS A 1 103 ? 14.135 0.239 -20.862 1.00 90.50 103 LYS A C 1
ATOM 767 O O . LYS A 1 103 ? 15.293 0.635 -20.892 1.00 90.50 103 LYS A O 1
ATOM 772 N N . LEU A 1 104 ? 13.490 -0.016 -19.727 1.00 93.62 104 LEU A N 1
ATOM 773 C CA . LEU A 1 104 ? 14.105 0.148 -18.408 1.00 93.62 104 LEU A CA 1
ATOM 774 C C . LEU A 1 104 ? 15.012 -1.024 -18.047 1.00 93.62 104 LEU A C 1
ATOM 776 O O . LEU A 1 104 ? 16.092 -0.807 -17.511 1.00 93.62 104 LEU A O 1
ATOM 780 N N . ARG A 1 105 ? 14.619 -2.254 -18.398 1.00 93.00 105 ARG A N 1
ATOM 781 C CA . ARG A 1 105 ? 15.393 -3.469 -18.107 1.00 93.00 105 ARG A CA 1
ATOM 782 C C . ARG A 1 105 ? 16.820 -3.396 -18.653 1.00 93.00 105 ARG A C 1
ATOM 784 O O . ARG A 1 105 ? 17.757 -3.787 -17.973 1.00 93.00 105 ARG A O 1
ATOM 791 N N . VAL A 1 106 ? 16.989 -2.877 -19.870 1.00 91.94 106 VAL A N 1
ATOM 792 C CA . VAL A 1 106 ? 18.312 -2.737 -20.508 1.00 91.94 106 VAL A CA 1
ATOM 793 C C . VAL A 1 106 ? 19.144 -1.578 -19.952 1.00 91.94 106 VAL A C 1
ATOM 795 O O . VAL A 1 106 ? 20.327 -1.491 -20.258 1.00 91.94 106 VAL A O 1
ATOM 798 N N . MET A 1 107 ? 18.532 -0.683 -19.172 1.00 93.75 107 MET A N 1
ATOM 799 C CA . MET A 1 107 ? 19.186 0.464 -18.537 1.00 93.75 107 MET A CA 1
ATOM 800 C C . MET A 1 107 ? 19.458 0.238 -17.047 1.00 93.75 107 MET A C 1
ATOM 802 O O . MET A 1 107 ? 19.877 1.177 -16.374 1.00 93.75 107 MET A O 1
ATOM 806 N N . LEU A 1 108 ? 19.191 -0.963 -16.520 1.00 94.06 108 LEU A N 1
ATOM 807 C CA . LEU A 1 108 ? 19.478 -1.268 -15.123 1.00 94.06 108 LEU A CA 1
ATOM 808 C C . LEU A 1 108 ? 20.965 -1.015 -14.825 1.00 94.06 108 LEU A C 1
ATOM 810 O O . LEU A 1 108 ? 21.812 -1.487 -15.590 1.00 94.06 108 LEU A O 1
ATOM 814 N N . PRO A 1 109 ? 21.289 -0.287 -13.740 1.00 93.38 109 PRO A N 1
ATOM 815 C CA . PRO A 1 109 ? 22.673 -0.046 -13.358 1.00 93.38 109 PRO A CA 1
ATOM 816 C C . PRO A 1 109 ? 23.419 -1.355 -13.087 1.00 93.38 109 PRO A C 1
ATOM 818 O O . PRO A 1 109 ? 22.858 -2.309 -12.543 1.00 93.38 109 PRO A O 1
ATOM 821 N N . SER A 1 110 ? 24.700 -1.391 -13.448 1.00 88.38 110 SER A N 1
ATOM 822 C CA . SER A 1 110 ? 25.571 -2.548 -13.221 1.00 88.38 110 SER A CA 1
ATOM 823 C C . SER A 1 110 ? 25.700 -2.882 -11.725 1.00 88.38 110 SER A C 1
ATOM 825 O O . SER A 1 110 ? 26.025 -2.013 -10.923 1.00 88.38 110 SER A O 1
ATOM 827 N N . THR A 1 111 ? 25.531 -4.153 -11.344 1.00 75.75 111 THR A N 1
ATOM 828 C CA . THR A 1 111 ? 25.437 -4.604 -9.937 1.00 75.75 111 THR A CA 1
ATOM 829 C C . THR A 1 111 ? 26.651 -4.275 -9.052 1.00 75.75 111 THR A C 1
ATOM 831 O O . THR A 1 111 ? 26.505 -4.293 -7.840 1.00 75.75 111 THR A O 1
ATOM 834 N N . PHE A 1 112 ? 27.832 -3.978 -9.609 1.00 70.06 112 PHE A N 1
ATOM 835 C CA . PHE A 1 112 ? 29.059 -3.740 -8.820 1.00 70.06 112 PHE A CA 1
ATOM 836 C C . PHE A 1 112 ? 29.928 -2.572 -9.302 1.00 70.06 112 PHE A C 1
ATOM 838 O O . PHE A 1 112 ? 30.911 -2.222 -8.659 1.00 70.06 112 PHE A O 1
ATOM 845 N N . GLU A 1 113 ? 29.614 -1.985 -10.456 1.00 77.94 113 GLU A N 1
ATOM 846 C CA . GLU A 1 113 ? 30.470 -0.973 -11.095 1.00 77.94 113 GLU A CA 1
ATOM 847 C C . GLU A 1 113 ? 29.667 0.229 -11.604 1.00 77.94 113 GLU A C 1
ATOM 849 O O . GLU A 1 113 ? 30.209 1.084 -12.305 1.00 77.94 113 GLU A O 1
ATOM 854 N N . ALA A 1 114 ? 28.378 0.309 -11.249 1.00 87.81 114 ALA A N 1
ATOM 855 C CA . ALA A 1 114 ? 27.520 1.397 -11.686 1.00 87.81 114 ALA A CA 1
ATOM 856 C C . ALA A 1 114 ? 28.041 2.741 -11.180 1.00 87.81 114 ALA A C 1
ATOM 858 O O . ALA A 1 114 ? 28.029 3.035 -9.981 1.00 87.81 114 ALA A O 1
ATOM 859 N N . ASN A 1 115 ? 28.447 3.593 -12.115 1.00 91.50 115 ASN A N 1
ATOM 860 C CA . ASN A 1 115 ? 28.861 4.948 -11.784 1.00 91.50 115 ASN A CA 1
ATOM 861 C C . ASN A 1 115 ? 27.644 5.873 -11.570 1.00 91.50 115 ASN A C 1
ATOM 863 O O . ASN A 1 115 ? 26.501 5.535 -11.877 1.00 91.50 115 ASN A O 1
ATOM 867 N N . THR A 1 116 ? 27.890 7.087 -11.072 1.00 94.38 116 THR A N 1
ATOM 868 C CA . THR A 1 116 ? 26.851 8.098 -10.803 1.00 94.38 116 THR A CA 1
ATOM 869 C C . THR A 1 116 ? 25.929 8.366 -12.000 1.00 94.38 116 THR A C 1
ATOM 871 O O . THR A 1 116 ? 24.730 8.565 -11.814 1.00 94.38 116 THR A O 1
ATOM 874 N N . TRP A 1 117 ? 26.458 8.369 -13.227 1.00 95.00 117 TRP A N 1
ATOM 875 C CA . TRP A 1 117 ? 25.678 8.661 -14.431 1.00 95.00 117 TRP A CA 1
ATOM 876 C C . TRP A 1 117 ? 24.746 7.521 -14.823 1.00 95.00 117 TRP A C 1
ATOM 878 O O . TRP A 1 117 ? 23.634 7.809 -15.243 1.00 95.00 117 TRP A O 1
ATOM 888 N N . GLU A 1 118 ? 25.129 6.258 -14.614 1.00 95.38 118 GLU A N 1
ATOM 889 C CA . GLU A 1 118 ? 24.231 5.115 -14.854 1.00 95.38 118 GLU A CA 1
ATOM 890 C C . GLU A 1 118 ? 22.963 5.221 -13.996 1.00 95.38 118 GLU A C 1
ATOM 892 O O . GLU A 1 118 ? 21.850 5.066 -14.499 1.00 95.38 118 GLU A O 1
ATOM 897 N N . TRP A 1 119 ? 23.117 5.579 -12.718 1.00 96.38 119 TRP A N 1
ATOM 898 C CA . TRP A 1 119 ? 21.988 5.814 -11.817 1.00 96.38 119 TRP A CA 1
ATOM 899 C C . TRP A 1 119 ? 21.131 7.006 -12.250 1.00 96.38 119 TRP A C 1
ATOM 901 O O . TRP A 1 119 ? 19.904 6.903 -12.296 1.00 96.38 119 TRP A O 1
ATOM 911 N N . ILE A 1 120 ? 21.763 8.130 -12.599 1.00 96.50 120 ILE A N 1
ATOM 912 C CA . ILE A 1 120 ? 21.055 9.323 -13.083 1.00 96.50 120 ILE A CA 1
ATOM 913 C C . ILE A 1 120 ? 20.272 9.007 -14.361 1.00 96.50 120 ILE A C 1
ATOM 915 O O . ILE A 1 120 ? 19.102 9.371 -14.462 1.00 96.50 120 ILE A O 1
ATOM 919 N N . ASP A 1 121 ? 20.883 8.317 -15.320 1.00 96.44 121 ASP A N 1
ATOM 920 C CA . ASP A 1 121 ? 20.266 7.980 -16.601 1.00 96.44 121 ASP A CA 1
ATOM 921 C C . ASP A 1 121 ? 19.105 6.997 -16.426 1.00 96.44 121 ASP A C 1
ATOM 923 O O . ASP A 1 121 ? 18.046 7.187 -17.035 1.00 96.44 121 ASP A O 1
ATOM 927 N N . TYR A 1 122 ? 19.253 6.006 -15.541 1.00 97.44 122 TYR A N 1
ATOM 928 C CA . TYR A 1 122 ? 18.177 5.083 -15.185 1.00 97.44 122 TYR A CA 1
ATOM 929 C C . TYR A 1 122 ? 16.960 5.819 -14.610 1.00 97.44 122 TYR A C 1
ATOM 931 O O . TYR A 1 122 ? 15.850 5.700 -15.138 1.00 97.44 122 TYR A O 1
ATOM 939 N N . PHE A 1 123 ? 17.157 6.639 -13.571 1.00 97.38 123 PHE A N 1
ATOM 940 C CA . PHE A 1 123 ? 16.055 7.369 -12.938 1.00 97.38 123 PHE A CA 1
ATOM 941 C C . PHE A 1 123 ? 15.466 8.451 -13.848 1.00 97.38 123 PHE A C 1
ATOM 943 O O . PHE A 1 123 ? 14.247 8.609 -13.891 1.00 97.38 123 PHE A O 1
ATOM 950 N N . ASN A 1 124 ? 16.281 9.145 -14.648 1.00 96.69 124 ASN A N 1
ATOM 951 C CA . ASN A 1 124 ? 15.783 10.073 -15.666 1.00 96.69 124 ASN A CA 1
ATOM 952 C C . ASN A 1 124 ? 14.842 9.365 -16.639 1.00 96.69 124 ASN A C 1
ATOM 954 O O . ASN A 1 124 ? 13.761 9.879 -16.944 1.00 96.69 124 ASN A O 1
ATOM 958 N N . ARG A 1 125 ? 15.227 8.168 -17.098 1.00 96.44 125 ARG A N 1
ATOM 959 C CA . ARG A 1 125 ? 14.391 7.381 -17.998 1.00 96.44 125 ARG A CA 1
ATOM 960 C C . ARG A 1 125 ? 13.110 6.909 -17.320 1.00 96.44 125 ARG A C 1
ATOM 962 O O . ARG A 1 125 ? 12.044 7.010 -17.929 1.00 96.44 125 ARG A O 1
ATOM 969 N N . ALA A 1 126 ? 13.198 6.446 -16.076 1.00 96.81 126 ALA A N 1
ATOM 970 C CA . ALA A 1 126 ? 12.038 6.055 -15.281 1.00 96.81 126 ALA A CA 1
ATOM 971 C C . ALA A 1 126 ? 11.052 7.222 -15.120 1.00 96.81 126 ALA A C 1
ATOM 973 O O . ALA A 1 126 ? 9.864 7.069 -15.400 1.00 96.81 126 ALA A O 1
ATOM 974 N N . PHE A 1 127 ? 11.539 8.417 -14.771 1.00 96.12 127 PHE A N 1
ATOM 975 C CA . PHE A 1 127 ? 10.710 9.615 -14.618 1.00 96.12 127 PHE A CA 1
ATOM 976 C C . PHE A 1 127 ? 10.105 10.099 -15.940 1.00 96.12 127 PHE A C 1
ATOM 978 O O . PHE A 1 127 ? 8.956 10.542 -15.967 1.00 96.12 127 PHE A O 1
ATOM 985 N N . GLU A 1 128 ? 10.845 10.024 -17.048 1.00 95.56 128 GLU A N 1
ATOM 986 C CA . GLU A 1 128 ? 10.322 10.349 -18.378 1.00 95.56 128 GLU A CA 1
ATOM 987 C C . GLU A 1 128 ? 9.185 9.400 -18.776 1.00 95.56 128 GLU A C 1
ATOM 989 O O . GLU A 1 128 ? 8.134 9.851 -19.236 1.00 95.56 128 GLU A O 1
ATOM 994 N N . LEU A 1 129 ? 9.381 8.092 -18.588 1.00 94.38 129 LEU A N 1
ATOM 995 C CA . LEU A 1 129 ? 8.388 7.077 -18.931 1.00 94.38 129 LEU A CA 1
ATOM 996 C C . LEU A 1 129 ? 7.164 7.164 -18.016 1.00 94.38 129 LEU A C 1
ATOM 998 O O . LEU A 1 129 ? 6.050 7.132 -18.526 1.00 94.38 129 LEU A O 1
ATOM 1002 N N . ALA A 1 130 ? 7.342 7.386 -16.714 1.00 94.12 130 ALA A N 1
ATOM 1003 C CA . ALA A 1 130 ? 6.236 7.570 -15.775 1.00 94.12 130 ALA A CA 1
ATOM 1004 C C . ALA A 1 130 ? 5.351 8.772 -16.136 1.00 94.12 130 ALA A C 1
ATOM 1006 O O . ALA A 1 130 ? 4.130 8.694 -16.054 1.00 94.12 130 ALA A O 1
ATOM 1007 N N . LYS A 1 131 ? 5.946 9.871 -16.620 1.00 92.81 131 LYS A N 1
ATOM 1008 C CA . LYS A 1 131 ? 5.182 11.030 -17.112 1.00 92.81 131 LYS A CA 1
ATOM 1009 C C . LYS A 1 131 ? 4.395 10.733 -18.389 1.00 92.81 131 LYS A C 1
ATOM 1011 O O . LYS A 1 131 ? 3.351 11.338 -18.605 1.00 92.81 131 LYS A O 1
ATOM 1016 N N . ARG A 1 132 ? 4.905 9.851 -19.253 1.00 91.69 132 ARG A N 1
ATOM 1017 C CA . ARG A 1 132 ? 4.216 9.431 -20.487 1.00 91.69 132 ARG A CA 1
ATOM 1018 C C . ARG A 1 132 ? 3.138 8.380 -20.230 1.00 91.69 132 ARG A C 1
ATOM 1020 O O . ARG A 1 132 ? 2.183 8.319 -20.994 1.00 91.69 132 ARG A O 1
ATOM 1027 N N . HIS A 1 133 ? 3.303 7.602 -19.167 1.00 88.31 133 HIS A N 1
ATOM 1028 C CA . HIS A 1 133 ? 2.488 6.445 -18.812 1.00 88.31 133 HIS A CA 1
ATOM 1029 C C . HIS A 1 133 ? 2.047 6.517 -17.335 1.00 88.31 133 HIS A C 1
ATOM 1031 O O . HIS A 1 133 ? 2.458 5.682 -16.526 1.00 88.31 133 HIS A O 1
ATOM 1037 N N . PRO A 1 134 ? 1.246 7.527 -16.940 1.00 83.62 134 PRO A N 1
ATOM 1038 C CA . PRO A 1 134 ? 0.911 7.773 -15.532 1.00 83.62 134 PRO A CA 1
ATOM 1039 C C . PRO A 1 134 ? 0.082 6.652 -14.884 1.00 83.62 134 PRO A C 1
ATOM 1041 O O . PRO A 1 134 ? 0.092 6.517 -13.664 1.00 83.62 134 PRO A O 1
ATOM 1044 N N . SER A 1 135 ? -0.623 5.846 -15.681 1.00 81.56 135 SER A N 1
ATOM 1045 C CA . SER A 1 135 ? -1.442 4.715 -15.229 1.00 81.56 135 SER A CA 1
ATOM 1046 C C . SER A 1 135 ? -0.681 3.397 -15.088 1.00 81.56 135 SER A C 1
ATOM 1048 O O . SER A 1 135 ? -1.177 2.487 -14.431 1.00 81.56 135 SER A O 1
ATOM 1050 N N . ASP A 1 136 ? 0.512 3.276 -15.673 1.00 83.56 136 ASP A N 1
ATOM 1051 C CA . ASP A 1 136 ? 1.105 1.960 -15.962 1.00 83.56 136 ASP A CA 1
ATOM 1052 C C . ASP A 1 136 ? 2.076 1.495 -14.862 1.00 83.56 136 ASP A C 1
ATOM 1054 O O . ASP A 1 136 ? 2.853 0.561 -15.043 1.00 83.56 136 ASP A O 1
ATOM 1058 N N . GLY A 1 137 ? 2.086 2.174 -13.709 1.00 89.75 137 GLY A N 1
ATOM 1059 C CA . GLY A 1 137 ? 2.929 1.794 -12.571 1.00 89.75 137 GLY A CA 1
ATOM 1060 C C . GLY A 1 137 ? 4.430 1.781 -12.888 1.00 89.75 137 GLY A C 1
ATOM 1061 O O . GLY A 1 137 ? 5.179 1.006 -12.292 1.00 89.75 137 GLY A O 1
ATOM 1062 N N . VAL A 1 138 ? 4.889 2.628 -13.819 1.00 95.12 138 VAL A N 1
ATOM 1063 C CA . VAL A 1 138 ? 6.281 2.642 -14.307 1.00 95.12 138 VAL A CA 1
ATOM 1064 C C . VAL A 1 138 ? 7.292 2.777 -13.170 1.00 95.12 138 VAL A C 1
ATOM 1066 O O . VAL A 1 138 ? 8.302 2.075 -13.169 1.00 95.12 138 VAL A O 1
ATOM 1069 N N . LEU A 1 139 ? 7.041 3.652 -12.190 1.00 96.00 139 LEU A N 1
ATOM 1070 C CA . LEU A 1 139 ? 7.958 3.843 -11.061 1.00 96.00 139 LEU A CA 1
ATOM 1071 C C . LEU A 1 139 ? 7.967 2.644 -10.118 1.00 96.00 139 LEU A C 1
ATOM 1073 O O . LEU A 1 139 ? 9.042 2.240 -9.686 1.00 96.00 139 LEU A O 1
ATOM 1077 N N . ARG A 1 140 ? 6.811 2.016 -9.878 1.00 95.25 140 ARG A N 1
ATOM 1078 C CA . ARG A 1 140 ? 6.735 0.773 -9.098 1.00 95.25 140 ARG A CA 1
ATOM 1079 C C . ARG A 1 140 ? 7.593 -0.315 -9.746 1.00 95.25 140 ARG A C 1
ATOM 1081 O O . ARG A 1 140 ? 8.429 -0.905 -9.071 1.00 95.25 140 ARG A O 1
ATOM 1088 N N . TYR A 1 141 ? 7.473 -0.507 -11.062 1.00 95.06 141 TYR A N 1
ATOM 1089 C CA . TYR A 1 141 ? 8.357 -1.417 -11.797 1.00 95.06 141 TYR A CA 1
ATOM 1090 C C . TYR A 1 141 ? 9.832 -1.001 -11.680 1.00 95.06 141 TYR A C 1
ATOM 1092 O O . TYR A 1 141 ? 10.683 -1.826 -11.359 1.00 95.06 141 TYR A O 1
ATOM 1100 N N . SER A 1 142 ? 10.132 0.283 -11.901 1.00 96.06 142 SER A N 1
ATOM 1101 C CA . SER A 1 142 ? 11.508 0.798 -11.911 1.00 96.06 142 SER A CA 1
ATOM 1102 C C . SER A 1 142 ? 12.212 0.593 -10.570 1.00 96.06 142 SER A C 1
ATOM 1104 O O . SER A 1 142 ? 13.389 0.250 -10.542 1.00 96.06 142 SER A O 1
ATOM 1106 N N . VAL A 1 143 ? 11.508 0.790 -9.455 1.00 96.81 143 VAL A N 1
ATOM 1107 C CA . VAL A 1 143 ? 12.059 0.566 -8.114 1.00 96.81 143 VAL A CA 1
ATOM 1108 C C . VAL A 1 143 ? 12.168 -0.930 -7.823 1.00 96.81 143 VAL A C 1
ATOM 1110 O O . VAL A 1 143 ? 13.209 -1.375 -7.352 1.00 96.81 143 VAL A O 1
ATOM 1113 N N . ALA A 1 144 ? 11.142 -1.725 -8.144 1.00 95.00 144 ALA A N 1
ATOM 1114 C CA . ALA A 1 144 ? 11.164 -3.171 -7.918 1.00 95.00 144 ALA A CA 1
ATOM 1115 C C . ALA A 1 144 ? 12.303 -3.872 -8.678 1.00 95.00 144 ALA A C 1
ATOM 1117 O O . ALA A 1 144 ? 12.934 -4.778 -8.143 1.00 95.00 144 ALA A O 1
ATOM 1118 N N . ALA A 1 145 ? 12.625 -3.416 -9.891 1.00 94.38 145 ALA A N 1
ATOM 1119 C CA . ALA A 1 145 ? 13.715 -3.969 -10.692 1.00 94.38 145 ALA A CA 1
ATOM 1120 C C . ALA A 1 145 ? 15.116 -3.763 -10.073 1.00 94.38 145 ALA A C 1
ATOM 1122 O O . ALA A 1 145 ? 16.078 -4.376 -10.530 1.00 94.38 145 ALA A O 1
ATOM 1123 N N . LEU A 1 146 ? 15.244 -2.933 -9.030 1.00 94.75 146 LEU A N 1
ATOM 1124 C CA . LEU A 1 146 ? 16.499 -2.707 -8.307 1.00 94.75 146 LEU A CA 1
ATOM 1125 C C . LEU A 1 146 ? 16.732 -3.699 -7.153 1.00 94.75 146 LEU A C 1
ATOM 1127 O O . LEU A 1 146 ? 17.771 -3.613 -6.507 1.00 94.75 146 LEU A O 1
ATOM 1131 N N . GLN A 1 147 ? 15.809 -4.630 -6.872 1.00 92.19 147 GLN A N 1
ATOM 1132 C CA . GLN A 1 147 ? 15.917 -5.564 -5.732 1.00 92.19 147 GLN A CA 1
ATOM 1133 C C . GLN A 1 147 ? 17.194 -6.422 -5.768 1.00 92.19 147 GLN A C 1
ATOM 1135 O O . GLN A 1 147 ? 17.801 -6.676 -4.727 1.00 92.19 147 GLN A O 1
ATOM 1140 N N . ASP A 1 148 ? 17.626 -6.820 -6.967 1.00 87.81 148 ASP A N 1
ATOM 1141 C CA . ASP A 1 148 ? 18.847 -7.601 -7.202 1.00 87.81 148 ASP A CA 1
ATOM 1142 C C . ASP A 1 148 ? 20.116 -6.734 -7.334 1.00 87.81 148 ASP A C 1
ATOM 1144 O O . ASP A 1 148 ? 21.227 -7.264 -7.394 1.00 87.81 148 ASP A O 1
ATOM 1148 N N . ILE A 1 149 ? 19.983 -5.406 -7.408 1.00 90.19 149 ILE A N 1
ATOM 1149 C CA . ILE A 1 149 ? 21.099 -4.497 -7.686 1.00 90.19 149 ILE A CA 1
ATOM 1150 C C . ILE A 1 149 ? 21.718 -4.023 -6.373 1.00 90.19 149 ILE A C 1
ATOM 1152 O O . ILE A 1 149 ? 21.067 -3.369 -5.555 1.00 90.19 149 ILE A O 1
ATOM 1156 N N . ARG A 1 150 ? 23.005 -4.330 -6.178 1.00 89.25 150 ARG A N 1
ATOM 1157 C CA . ARG A 1 150 ? 23.789 -3.783 -5.072 1.00 89.25 150 ARG A CA 1
ATOM 1158 C C . ARG A 1 150 ? 24.183 -2.346 -5.399 1.00 89.25 150 ARG A C 1
ATOM 1160 O O . ARG A 1 150 ? 24.650 -2.046 -6.494 1.00 89.25 150 ARG A O 1
ATOM 1167 N N . ILE A 1 151 ? 23.969 -1.457 -4.436 1.00 92.88 151 ILE A N 1
ATOM 1168 C CA . ILE A 1 151 ? 24.328 -0.045 -4.551 1.00 92.88 151 ILE A CA 1
ATOM 1169 C C . ILE A 1 151 ? 25.644 0.169 -3.803 1.00 92.88 151 ILE A C 1
ATOM 1171 O O . ILE A 1 151 ? 25.769 -0.259 -2.655 1.00 92.88 151 ILE A O 1
ATOM 1175 N N . GLU A 1 152 ? 26.619 0.815 -4.438 1.00 92.06 152 GLU A N 1
ATOM 1176 C CA . GLU A 1 152 ? 27.916 1.129 -3.825 1.00 92.06 152 GLU A CA 1
ATOM 1177 C C . GLU A 1 152 ? 27.843 2.384 -2.940 1.00 92.06 152 GLU A C 1
ATOM 1179 O O . GLU A 1 152 ? 27.013 3.276 -3.156 1.00 92.06 152 GLU A O 1
ATOM 1184 N N . SER A 1 153 ? 28.714 2.468 -1.929 1.00 92.00 153 SER A N 1
ATOM 1185 C CA . SER A 1 153 ? 28.684 3.543 -0.922 1.00 92.00 153 SER A CA 1
ATOM 1186 C C . SER A 1 153 ? 28.896 4.932 -1.525 1.00 92.00 153 SER A C 1
ATOM 1188 O O . SER A 1 153 ? 28.337 5.905 -1.028 1.00 92.00 153 SER A O 1
ATOM 1190 N N . GLU A 1 154 ? 29.650 5.041 -2.619 1.00 92.44 154 GLU A N 1
ATOM 1191 C CA . GLU A 1 154 ? 29.959 6.307 -3.291 1.00 92.44 154 GLU A CA 1
ATOM 1192 C C . GLU A 1 154 ? 28.731 6.965 -3.936 1.00 92.44 154 GLU A C 1
ATOM 1194 O O . GLU A 1 154 ? 28.706 8.184 -4.117 1.00 92.44 154 GLU A O 1
ATOM 1199 N N . VAL A 1 155 ? 27.723 6.172 -4.309 1.00 94.69 155 VAL A N 1
ATOM 1200 C CA . VAL A 1 155 ? 26.498 6.645 -4.979 1.00 94.69 155 VAL A CA 1
ATOM 1201 C C . VAL A 1 155 ? 25.257 6.522 -4.099 1.00 94.69 155 VAL A C 1
ATOM 1203 O O . VAL A 1 155 ? 24.192 7.004 -4.484 1.00 94.69 155 VAL A O 1
ATOM 1206 N N . TRP A 1 156 ? 25.384 5.917 -2.917 1.00 95.38 156 TRP A N 1
ATOM 1207 C CA . TRP A 1 156 ? 24.269 5.612 -2.026 1.00 95.38 156 TRP A CA 1
ATOM 1208 C C . TRP A 1 156 ? 23.394 6.830 -1.708 1.00 95.38 156 TRP A C 1
ATOM 1210 O O . TRP A 1 156 ? 22.181 6.773 -1.905 1.00 95.38 156 TRP A O 1
ATOM 1220 N N . ASP A 1 157 ? 23.991 7.954 -1.309 1.00 95.62 157 ASP A N 1
ATOM 1221 C CA . ASP A 1 157 ? 23.242 9.165 -0.944 1.00 95.62 157 ASP A CA 1
ATOM 1222 C C . ASP A 1 157 ? 22.405 9.712 -2.111 1.00 95.62 157 ASP A C 1
ATOM 1224 O O . ASP A 1 157 ? 21.263 10.156 -1.938 1.00 95.62 157 ASP A O 1
ATOM 1228 N N . LEU A 1 158 ? 22.955 9.641 -3.328 1.00 96.31 158 LEU A N 1
ATOM 1229 C CA . LEU A 1 158 ? 22.252 10.029 -4.546 1.00 96.31 158 LEU A CA 1
ATOM 1230 C C . LEU A 1 158 ? 21.087 9.079 -4.823 1.00 96.31 158 LEU A C 1
ATOM 1232 O O . LEU A 1 158 ? 19.965 9.534 -5.046 1.00 96.31 158 LEU A O 1
ATOM 1236 N N . VAL A 1 159 ? 21.344 7.771 -4.815 1.00 96.38 159 VAL A N 1
ATOM 1237 C CA . VAL A 1 159 ? 20.324 6.768 -5.143 1.00 96.38 159 VAL A CA 1
ATOM 1238 C C . VAL A 1 159 ? 19.197 6.794 -4.120 1.00 96.38 159 VAL A C 1
ATOM 1240 O O . VAL A 1 159 ? 18.031 6.829 -4.503 1.00 96.38 159 VAL A O 1
ATOM 1243 N N . GLN A 1 160 ? 19.521 6.884 -2.831 1.00 95.38 160 GLN A N 1
ATOM 1244 C CA . GLN A 1 160 ? 18.543 7.053 -1.764 1.00 95.38 160 GLN A CA 1
ATOM 1245 C C . GLN A 1 160 ? 17.671 8.298 -1.993 1.00 95.38 160 GLN A C 1
ATOM 1247 O O . GLN A 1 160 ? 16.448 8.217 -1.899 1.00 95.38 160 GLN A O 1
ATOM 1252 N N . SER A 1 161 ? 18.265 9.435 -2.367 1.00 95.75 161 SER A N 1
ATOM 1253 C CA . SER A 1 161 ? 17.507 10.656 -2.682 1.00 95.75 161 SER A CA 1
ATOM 1254 C C . SER A 1 161 ? 16.549 10.469 -3.869 1.00 95.75 161 SER A C 1
ATOM 1256 O O . SER A 1 161 ? 15.401 10.917 -3.816 1.00 95.75 161 SER A O 1
ATOM 1258 N N . LEU A 1 162 ? 16.992 9.779 -4.926 1.00 96.88 162 LEU A N 1
ATOM 1259 C CA . LEU A 1 162 ? 16.177 9.481 -6.112 1.00 96.88 162 LEU A CA 1
ATOM 1260 C C . LEU A 1 162 ? 15.042 8.491 -5.804 1.00 96.88 162 LEU A C 1
ATOM 1262 O O . LEU A 1 162 ? 13.922 8.660 -6.292 1.00 96.88 162 LEU A O 1
ATOM 1266 N N . LEU A 1 163 ? 15.297 7.498 -4.949 1.00 97.12 163 LEU A N 1
ATOM 1267 C CA . LEU A 1 163 ? 14.283 6.568 -4.453 1.00 97.12 163 LEU A CA 1
ATOM 1268 C C . LEU A 1 163 ? 13.199 7.311 -3.663 1.00 97.12 163 LEU A C 1
ATOM 1270 O O . LEU A 1 163 ? 12.015 7.163 -3.963 1.00 97.12 163 LEU A O 1
ATOM 1274 N N . TRP A 1 164 ? 13.579 8.183 -2.724 1.00 95.38 164 TRP A N 1
ATOM 1275 C CA . TRP A 1 164 ? 12.616 9.001 -1.978 1.00 95.38 164 TRP A CA 1
ATOM 1276 C C . TRP A 1 164 ? 11.800 9.929 -2.889 1.00 95.38 164 TRP A C 1
ATOM 1278 O O . TRP A 1 164 ? 10.607 10.131 -2.660 1.00 95.38 164 TRP A O 1
ATOM 1288 N N . GLN A 1 165 ? 12.395 10.440 -3.970 1.00 92.88 165 GLN A N 1
ATOM 1289 C CA . GLN A 1 165 ? 11.681 11.239 -4.968 1.00 92.88 165 GLN A CA 1
ATOM 1290 C C . GLN A 1 165 ? 10.605 10.439 -5.725 1.00 92.88 165 GLN A C 1
ATOM 1292 O O . GLN A 1 165 ? 9.591 11.019 -6.119 1.00 92.88 165 GLN A O 1
ATOM 1297 N N . CYS A 1 166 ? 10.772 9.122 -5.897 1.00 95.06 166 CYS A N 1
ATOM 1298 C CA . CYS A 1 166 ? 9.765 8.280 -6.552 1.00 95.06 166 CYS A CA 1
ATOM 1299 C C . CYS A 1 166 ? 8.427 8.298 -5.804 1.00 95.06 166 CYS A C 1
ATOM 1301 O O . CYS A 1 166 ? 7.380 8.316 -6.443 1.00 95.06 166 CYS A O 1
ATOM 1303 N N . ILE A 1 167 ? 8.454 8.377 -4.470 1.00 93.62 167 ILE A N 1
ATOM 1304 C CA . ILE A 1 167 ? 7.249 8.415 -3.624 1.00 93.62 167 ILE A CA 1
ATOM 1305 C C . ILE A 1 167 ? 6.429 9.684 -3.868 1.00 93.62 167 ILE A C 1
ATOM 1307 O O . ILE A 1 167 ? 5.203 9.640 -3.872 1.00 93.62 167 ILE A O 1
ATOM 1311 N N . ALA A 1 168 ? 7.098 10.813 -4.118 1.00 86.50 168 ALA A N 1
ATOM 1312 C CA . ALA A 1 168 ? 6.425 12.073 -4.419 1.00 86.50 168 ALA A CA 1
ATOM 1313 C C . ALA A 1 168 ? 5.718 12.064 -5.789 1.00 86.50 168 ALA A C 1
ATOM 1315 O O . ALA A 1 168 ? 4.802 12.854 -6.008 1.00 86.50 168 ALA A O 1
ATOM 1316 N N . LEU A 1 169 ? 6.155 11.206 -6.717 1.00 88.25 169 LEU A N 1
ATOM 1317 C CA . LEU A 1 169 ? 5.577 11.075 -8.059 1.00 88.25 169 LEU A CA 1
ATOM 1318 C C . LEU A 1 169 ? 4.531 9.957 -8.143 1.00 88.25 169 LEU A C 1
ATOM 1320 O O . LEU A 1 169 ? 3.571 10.081 -8.898 1.00 88.25 169 LEU A O 1
ATOM 1324 N N . ASP A 1 170 ? 4.723 8.878 -7.387 1.00 91.25 170 ASP A N 1
ATOM 1325 C CA . ASP A 1 170 ? 3.814 7.741 -7.295 1.00 91.25 170 ASP A CA 1
ATOM 1326 C C . ASP A 1 170 ? 3.821 7.211 -5.853 1.00 91.25 170 ASP A C 1
ATOM 1328 O O . ASP A 1 170 ? 4.757 6.528 -5.423 1.00 91.25 170 ASP A O 1
ATOM 1332 N N . SER A 1 171 ? 2.753 7.515 -5.110 1.00 90.38 171 SER A N 1
ATOM 1333 C CA . SER A 1 171 ? 2.571 7.125 -3.704 1.00 90.38 171 SER A CA 1
ATOM 1334 C C . SER A 1 171 ? 2.685 5.617 -3.484 1.00 90.38 171 SER A C 1
ATOM 1336 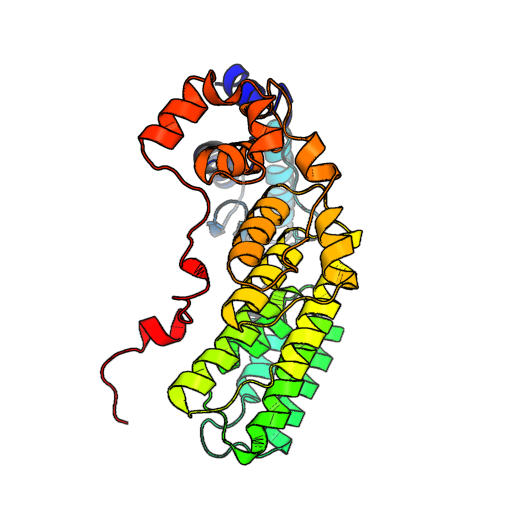O O . SER A 1 171 ? 3.147 5.170 -2.433 1.00 90.38 171 SER A O 1
ATOM 1338 N N . GLY A 1 172 ? 2.334 4.816 -4.495 1.00 90.25 172 GLY A N 1
ATOM 1339 C CA . GLY A 1 172 ? 2.427 3.364 -4.428 1.00 90.25 172 GLY A CA 1
ATOM 1340 C C . GLY A 1 172 ? 3.860 2.828 -4.437 1.00 90.25 172 GLY A C 1
ATOM 1341 O O . GLY A 1 172 ? 4.049 1.625 -4.272 1.00 90.25 172 GLY A O 1
ATOM 1342 N N . CYS A 1 173 ? 4.872 3.686 -4.606 1.00 94.06 173 CYS A N 1
ATOM 1343 C CA . CYS A 1 173 ? 6.276 3.293 -4.520 1.00 94.06 173 CYS A CA 1
ATOM 1344 C C . CYS A 1 173 ? 6.791 3.159 -3.084 1.00 94.06 173 CYS A C 1
ATOM 1346 O O . CYS A 1 173 ? 7.842 2.553 -2.910 1.00 94.06 173 CYS A O 1
ATOM 1348 N N . LEU A 1 174 ? 6.097 3.684 -2.062 1.00 95.62 174 LEU A N 1
ATOM 1349 C CA . LEU A 1 174 ? 6.629 3.765 -0.691 1.00 95.62 174 LEU A CA 1
ATOM 1350 C C . LEU A 1 174 ? 7.150 2.425 -0.164 1.00 95.62 174 LEU A C 1
ATOM 1352 O O . LEU A 1 174 ? 8.290 2.346 0.289 1.00 95.62 174 LEU A O 1
ATOM 1356 N N . ARG A 1 175 ? 6.347 1.363 -0.280 1.00 94.25 175 ARG A N 1
ATOM 1357 C CA . ARG A 1 175 ? 6.751 0.023 0.160 1.00 94.25 175 ARG A CA 1
ATOM 1358 C C . ARG A 1 175 ? 7.988 -0.476 -0.591 1.00 94.25 175 ARG A C 1
ATOM 1360 O O . ARG A 1 175 ? 8.922 -0.959 0.032 1.00 94.25 175 ARG A O 1
ATOM 1367 N N . LEU A 1 176 ? 8.001 -0.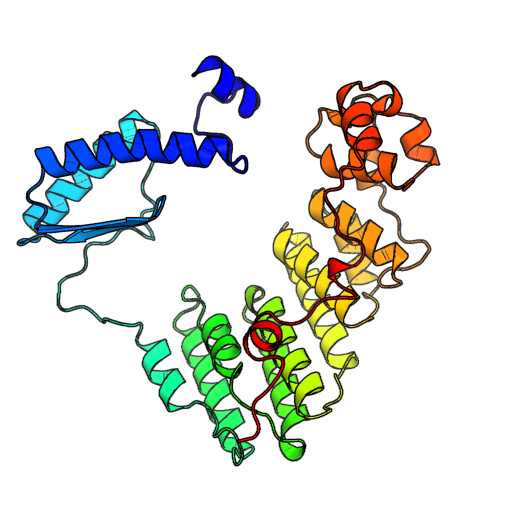332 -1.916 1.00 95.75 176 LEU A N 1
ATOM 1368 C CA . LEU A 1 176 ? 9.099 -0.805 -2.764 1.00 95.75 176 LEU A CA 1
ATOM 1369 C C . LEU A 1 176 ? 10.391 -0.031 -2.494 1.00 95.75 176 LEU A C 1
ATOM 1371 O O . LEU A 1 176 ? 11.457 -0.625 -2.410 1.00 95.75 176 LEU A O 1
ATOM 1375 N N . VAL A 1 177 ? 10.297 1.287 -2.317 1.00 97.06 177 VAL A N 1
ATOM 1376 C CA . VAL A 1 177 ? 11.436 2.137 -1.956 1.00 97.06 177 VAL A CA 1
ATOM 1377 C C . VAL A 1 177 ? 12.009 1.708 -0.614 1.00 97.06 177 VAL A C 1
ATOM 1379 O O . VAL A 1 177 ? 13.223 1.544 -0.501 1.00 97.06 177 VAL A O 1
ATOM 1382 N N . LEU A 1 178 ? 11.149 1.473 0.379 1.00 96.38 178 LEU A N 1
ATOM 1383 C CA . LEU A 1 178 ? 11.596 1.016 1.687 1.00 96.38 178 LEU A CA 1
ATOM 1384 C C . LEU A 1 178 ? 12.261 -0.364 1.607 1.00 96.38 178 LEU A C 1
ATOM 1386 O O . LEU A 1 178 ? 13.303 -0.558 2.225 1.00 96.38 178 LEU A O 1
ATOM 1390 N N . ASP A 1 179 ? 11.729 -1.282 0.795 1.00 96.00 179 ASP A N 1
ATOM 1391 C CA . ASP A 1 179 ? 12.354 -2.584 0.547 1.00 96.00 179 ASP A CA 1
ATOM 1392 C C . ASP A 1 179 ? 13.770 -2.431 -0.018 1.00 96.00 179 ASP A C 1
ATOM 1394 O O . ASP A 1 179 ? 14.705 -3.006 0.536 1.00 96.00 179 ASP A O 1
ATOM 1398 N N . ILE A 1 180 ? 13.955 -1.625 -1.074 1.00 96.06 180 ILE A N 1
ATOM 1399 C CA . ILE A 1 180 ? 15.280 -1.386 -1.672 1.00 96.06 180 ILE A CA 1
ATOM 1400 C C . ILE A 1 180 ? 16.249 -0.790 -0.653 1.00 96.06 180 ILE A C 1
ATOM 1402 O O . ILE A 1 180 ? 17.414 -1.199 -0.609 1.00 96.06 180 ILE A O 1
ATOM 1406 N N . ILE A 1 181 ? 15.776 0.149 0.171 1.00 95.81 181 ILE A N 1
ATOM 1407 C CA . ILE A 1 181 ? 16.602 0.777 1.199 1.00 95.81 181 ILE A CA 1
ATOM 1408 C C . ILE A 1 181 ? 17.048 -0.257 2.234 1.00 95.81 181 ILE A C 1
ATOM 1410 O O . ILE A 1 181 ? 18.245 -0.409 2.462 1.00 95.81 181 ILE A O 1
ATOM 1414 N N . LEU A 1 182 ? 16.110 -1.015 2.805 1.00 95.38 182 LEU A N 1
ATOM 1415 C CA . LEU A 1 182 ? 16.402 -2.017 3.831 1.00 95.38 182 LEU A CA 1
ATOM 1416 C C . LEU A 1 182 ? 17.288 -3.155 3.305 1.00 95.38 182 LEU A C 1
ATOM 1418 O O . LEU A 1 182 ? 18.214 -3.563 4.001 1.00 95.38 182 LEU A O 1
ATOM 1422 N N . ILE A 1 183 ? 17.065 -3.621 2.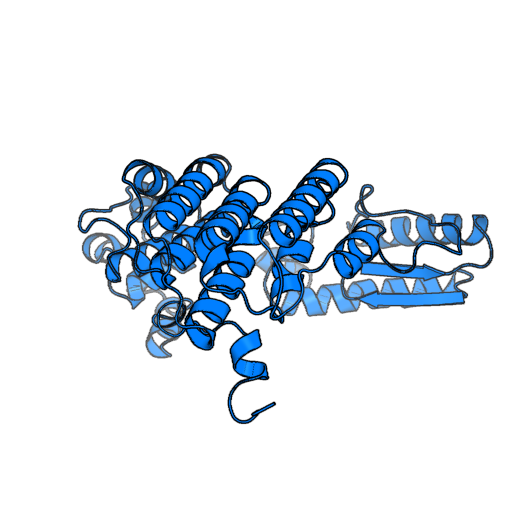068 1.00 94.44 183 ILE A N 1
ATOM 1423 C CA . ILE A 1 183 ? 17.924 -4.617 1.399 1.00 94.44 183 ILE A CA 1
ATOM 1424 C C . ILE A 1 183 ? 19.376 -4.133 1.346 1.00 94.44 183 ILE A C 1
ATOM 1426 O O . ILE A 1 183 ? 20.302 -4.891 1.630 1.00 94.44 183 ILE A O 1
ATOM 1430 N N . ASN A 1 184 ? 19.584 -2.872 0.973 1.00 93.00 184 ASN A N 1
ATOM 1431 C CA . ASN A 1 184 ? 20.918 -2.308 0.804 1.00 93.00 184 ASN A CA 1
ATOM 1432 C C . ASN A 1 184 ? 21.577 -1.935 2.145 1.00 93.00 184 ASN A C 1
ATOM 1434 O O . ASN A 1 184 ? 22.797 -2.049 2.269 1.00 93.00 184 ASN A O 1
ATOM 1438 N N . CYS A 1 185 ? 20.798 -1.589 3.173 1.00 92.62 185 CYS A N 1
ATOM 1439 C CA . CYS A 1 185 ? 21.291 -1.478 4.548 1.00 92.62 185 CYS A CA 1
ATOM 1440 C C . CYS A 1 185 ? 21.785 -2.827 5.088 1.00 92.62 185 CYS A C 1
ATOM 1442 O O . CYS A 1 185 ? 22.883 -2.892 5.634 1.00 92.62 185 CYS A O 1
ATOM 1444 N N . ASP A 1 186 ? 21.014 -3.900 4.893 1.00 91.56 186 ASP A N 1
ATOM 1445 C CA . ASP A 1 186 ? 21.370 -5.248 5.351 1.00 91.56 186 ASP A CA 1
ATOM 1446 C C . ASP A 1 186 ? 22.612 -5.798 4.624 1.00 91.56 186 ASP A C 1
ATOM 1448 O O . ASP A 1 186 ? 23.570 -6.243 5.256 1.00 91.56 186 ASP A O 1
ATOM 1452 N N . ARG A 1 187 ? 22.647 -5.699 3.288 1.00 88.06 187 ARG A N 1
ATOM 1453 C CA . ARG A 1 187 ? 23.717 -6.291 2.461 1.00 88.06 187 ARG A CA 1
ATOM 1454 C C . ARG A 1 187 ? 25.021 -5.499 2.444 1.00 88.06 187 ARG A C 1
ATOM 1456 O O . ARG A 1 187 ? 26.096 -6.096 2.371 1.00 88.06 187 ARG A O 1
ATOM 1463 N N . SER A 1 188 ? 24.934 -4.170 2.435 1.00 86.94 188 SER A N 1
ATOM 1464 C CA . SER A 1 188 ? 26.090 -3.287 2.225 1.00 86.94 188 SER A CA 1
ATOM 1465 C C . SER A 1 188 ? 26.432 -2.438 3.449 1.00 86.94 188 SER A C 1
ATOM 1467 O O . SER A 1 188 ? 27.435 -1.732 3.419 1.00 86.94 188 SER A O 1
ATOM 1469 N N . GLY A 1 189 ? 25.644 -2.511 4.528 1.00 90.06 189 GLY A N 1
ATOM 1470 C CA . GLY A 1 189 ? 25.879 -1.730 5.745 1.00 90.06 189 GLY A CA 1
ATOM 1471 C C . GLY A 1 189 ? 25.601 -0.234 5.580 1.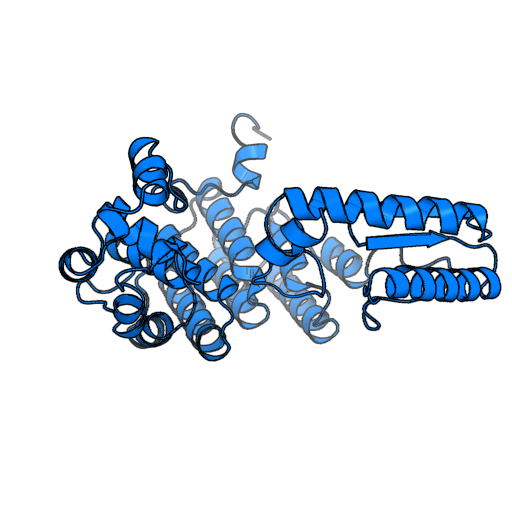00 90.06 189 GLY A C 1
ATOM 1472 O O . GLY A 1 189 ? 26.151 0.570 6.330 1.00 90.06 189 GLY A O 1
ATOM 1473 N N . HIS A 1 190 ? 24.792 0.149 4.589 1.00 93.56 190 HIS A N 1
ATOM 1474 C CA . HIS A 1 190 ? 24.463 1.550 4.335 1.00 93.56 190 HIS A CA 1
ATOM 1475 C C . HIS A 1 190 ? 23.588 2.153 5.432 1.00 93.56 190 HIS A C 1
ATOM 1477 O O . HIS A 1 190 ? 22.767 1.470 6.046 1.00 93.56 190 HIS A O 1
ATOM 1483 N N . GLU A 1 191 ? 23.707 3.465 5.626 1.00 94.69 191 GLU A N 1
ATOM 1484 C CA . GLU A 1 191 ? 22.881 4.212 6.573 1.00 94.69 191 GLU A CA 1
ATOM 1485 C C . GLU A 1 191 ? 21.670 4.857 5.888 1.00 94.69 191 GLU A C 1
ATOM 1487 O O . GLU A 1 191 ? 21.763 5.442 4.806 1.00 94.69 191 GLU A O 1
ATOM 1492 N N . ILE A 1 192 ? 20.516 4.786 6.549 1.00 95.38 192 ILE A N 1
ATOM 1493 C CA . ILE A 1 192 ? 19.289 5.432 6.077 1.00 95.38 192 ILE A CA 1
ATOM 1494 C C . ILE A 1 192 ? 19.333 6.923 6.422 1.00 95.38 192 ILE A C 1
ATOM 1496 O O . ILE A 1 192 ? 19.458 7.291 7.596 1.00 95.38 192 ILE A O 1
ATOM 1500 N N . ASP A 1 193 ? 19.122 7.783 5.425 1.00 94.88 193 ASP A N 1
ATOM 1501 C CA . ASP A 1 193 ? 18.850 9.204 5.628 1.00 94.88 193 ASP A CA 1
ATOM 1502 C C . ASP A 1 193 ? 17.415 9.374 6.141 1.00 94.88 193 ASP A C 1
ATOM 1504 O O . ASP A 1 193 ? 16.451 9.612 5.404 1.00 94.88 193 ASP A O 1
ATOM 1508 N N . ARG A 1 194 ? 17.285 9.259 7.464 1.00 95.00 194 ARG A N 1
ATOM 1509 C CA . ARG A 1 194 ? 16.024 9.453 8.190 1.00 95.00 194 ARG A CA 1
ATOM 1510 C C . ARG A 1 194 ? 15.449 10.860 8.012 1.00 95.00 194 ARG A C 1
ATOM 1512 O O . ARG A 1 194 ? 14.241 11.040 8.143 1.00 95.00 194 ARG A O 1
ATOM 1519 N N . GLY A 1 195 ? 16.285 11.852 7.699 1.00 95.06 195 GLY A N 1
ATOM 1520 C CA . GLY A 1 195 ? 15.849 13.223 7.460 1.00 95.06 195 GLY A CA 1
ATOM 1521 C C . GLY A 1 195 ? 15.080 13.359 6.148 1.00 95.06 195 GLY A C 1
ATOM 1522 O O . GLY A 1 195 ? 14.022 13.990 6.124 1.00 95.06 195 GLY A O 1
ATOM 1523 N N . ILE A 1 196 ? 15.585 12.774 5.057 1.00 94.06 196 ILE A N 1
ATOM 1524 C CA . ILE A 1 196 ? 14.849 12.704 3.784 1.00 94.06 196 ILE A CA 1
ATOM 1525 C C . ILE A 1 196 ? 13.616 11.812 3.939 1.00 94.06 196 ILE A C 1
ATOM 1527 O O . ILE A 1 196 ? 12.537 12.218 3.505 1.00 94.06 196 ILE A O 1
ATOM 1531 N N . ALA A 1 197 ? 13.753 10.658 4.598 1.00 94.88 197 ALA A N 1
ATOM 1532 C CA . ALA A 1 197 ? 12.649 9.726 4.805 1.00 94.88 197 ALA A CA 1
ATOM 1533 C C . ALA A 1 197 ? 11.461 10.382 5.525 1.00 94.88 197 ALA A C 1
ATOM 1535 O O . ALA A 1 197 ? 10.344 10.356 5.014 1.00 94.88 197 ALA A O 1
ATOM 1536 N N . SER A 1 198 ? 11.712 11.045 6.660 1.00 95.62 198 SER A N 1
ATOM 1537 C CA . SER A 1 198 ? 10.684 11.770 7.419 1.00 95.62 198 SER A CA 1
ATOM 1538 C C . SER A 1 198 ? 9.981 12.817 6.549 1.00 95.62 198 SER A C 1
ATOM 1540 O O . SER A 1 198 ? 8.757 12.807 6.457 1.00 95.62 198 SER A O 1
ATOM 1542 N N . ARG A 1 199 ? 10.732 13.638 5.797 1.00 95.62 199 ARG A N 1
ATOM 1543 C CA . ARG A 1 199 ? 10.137 14.636 4.888 1.00 95.62 199 ARG A CA 1
ATOM 1544 C C . ARG A 1 199 ? 9.289 14.011 3.780 1.00 95.62 199 ARG A C 1
ATOM 1546 O O . ARG A 1 199 ? 8.253 14.572 3.436 1.00 95.62 199 ARG A O 1
ATOM 1553 N N . ALA A 1 200 ? 9.735 12.900 3.196 1.00 95.75 200 ALA A N 1
ATOM 1554 C CA . ALA A 1 200 ? 9.012 12.219 2.125 1.00 95.75 200 ALA A CA 1
ATOM 1555 C C . ALA A 1 200 ? 7.707 11.588 2.638 1.00 95.75 200 ALA A C 1
ATOM 1557 O O . ALA A 1 200 ? 6.665 11.739 2.001 1.00 95.75 200 ALA A O 1
ATOM 1558 N N . ILE A 1 201 ? 7.755 10.944 3.809 1.00 97.19 201 ILE A N 1
ATOM 1559 C CA . ILE A 1 201 ? 6.586 10.352 4.469 1.00 97.19 201 ILE A CA 1
ATOM 1560 C C . ILE A 1 201 ? 5.587 11.447 4.864 1.00 97.19 201 ILE A C 1
ATOM 1562 O O . ILE A 1 201 ? 4.410 11.346 4.523 1.00 97.19 201 ILE A O 1
ATOM 1566 N N . ASP A 1 202 ? 6.046 12.527 5.505 1.00 97.31 202 ASP A N 1
ATOM 1567 C CA . ASP A 1 202 ? 5.184 13.658 5.863 1.00 97.31 202 ASP A CA 1
ATOM 1568 C C . ASP A 1 202 ? 4.532 14.272 4.618 1.00 97.31 202 ASP A C 1
ATOM 1570 O O . ASP A 1 202 ? 3.324 14.502 4.600 1.00 97.31 202 ASP A O 1
ATOM 1574 N N . ALA A 1 203 ? 5.298 14.498 3.546 1.00 96.38 203 ALA A N 1
ATOM 1575 C CA . ALA A 1 203 ? 4.762 15.033 2.296 1.00 96.38 203 ALA A CA 1
ATOM 1576 C C . ALA A 1 203 ? 3.674 14.128 1.698 1.00 96.38 203 ALA A C 1
ATOM 1578 O O . ALA A 1 203 ? 2.650 14.633 1.234 1.00 96.38 203 ALA A O 1
ATOM 1579 N N . LEU A 1 204 ? 3.860 12.805 1.746 1.00 96.50 204 LEU A N 1
ATOM 1580 C CA . LEU A 1 204 ? 2.859 11.858 1.270 1.00 96.50 204 LEU A CA 1
ATOM 1581 C C . LEU A 1 204 ? 1.575 11.921 2.107 1.00 96.50 204 LEU A C 1
ATOM 1583 O O . LEU A 1 204 ? 0.484 11.974 1.534 1.00 96.50 204 LEU A O 1
ATOM 1587 N N . VAL A 1 205 ? 1.684 11.979 3.439 1.00 97.94 205 VAL A N 1
ATOM 1588 C CA . VAL A 1 205 ? 0.524 12.136 4.334 1.00 97.94 205 VAL A CA 1
ATOM 1589 C C . VAL A 1 205 ? -0.213 13.443 4.050 1.00 97.94 205 VAL A C 1
ATOM 1591 O O . VAL A 1 205 ? -1.437 13.437 3.924 1.00 97.94 205 VAL A O 1
ATOM 1594 N N . LEU A 1 206 ? 0.514 14.556 3.905 1.00 97.19 206 LEU A N 1
ATOM 1595 C CA . LEU A 1 206 ? -0.070 15.878 3.654 1.00 97.19 206 LEU A CA 1
ATOM 1596 C C . LEU A 1 206 ? -0.897 15.928 2.360 1.00 97.19 206 LEU A C 1
ATOM 1598 O O . LEU A 1 206 ? -1.875 16.671 2.297 1.00 97.19 206 LEU A O 1
ATOM 1602 N N . VAL A 1 207 ? -0.524 15.147 1.342 1.00 95.94 207 VAL A N 1
ATOM 1603 C CA . VAL A 1 207 ? -1.262 15.056 0.071 1.00 95.94 207 VAL A CA 1
ATOM 1604 C C . VAL A 1 207 ? -2.386 14.018 0.132 1.00 95.94 207 VAL A C 1
ATOM 1606 O O . VAL A 1 207 ? -3.448 14.245 -0.441 1.00 95.94 207 VAL A O 1
ATOM 1609 N N . SER A 1 208 ? -2.178 12.901 0.833 1.00 96.12 208 SER A N 1
ATOM 1610 C CA . SER A 1 208 ? -3.076 11.733 0.808 1.00 96.12 208 SER A CA 1
ATOM 1611 C C . SER A 1 208 ? -4.219 11.817 1.821 1.00 96.12 208 SER A C 1
ATOM 1613 O O . SER A 1 208 ? -5.353 11.453 1.512 1.00 96.12 208 SER A O 1
ATOM 1615 N N . ALA A 1 209 ? -3.953 12.332 3.024 1.00 97.19 209 ALA A N 1
ATOM 1616 C CA . ALA A 1 209 ? -4.957 12.404 4.084 1.00 97.19 209 ALA A CA 1
ATOM 1617 C C . ALA A 1 209 ? -6.176 13.278 3.714 1.00 97.19 209 ALA A C 1
ATOM 1619 O O . ALA A 1 209 ? -7.300 12.819 3.921 1.00 97.19 209 ALA A O 1
ATOM 1620 N N . PRO A 1 210 ? -6.026 14.483 3.114 1.00 96.44 210 PRO A N 1
ATOM 1621 C CA . PRO A 1 210 ? -7.173 15.343 2.798 1.00 96.44 210 PRO A CA 1
ATOM 1622 C C . PRO A 1 210 ? -8.139 14.777 1.753 1.00 96.44 210 PRO A C 1
ATOM 1624 O O . PRO A 1 210 ? -9.296 15.188 1.713 1.00 96.44 210 PRO A O 1
ATOM 1627 N N . VAL A 1 211 ? -7.667 13.874 0.890 1.00 94.56 211 VAL A N 1
ATOM 1628 C CA . VAL A 1 211 ? -8.466 13.250 -0.179 1.00 94.56 211 VAL A CA 1
ATOM 1629 C C . VAL A 1 211 ? -9.006 11.871 0.212 1.00 94.56 211 VAL A C 1
ATOM 1631 O O . VAL A 1 211 ? -9.671 11.232 -0.596 1.00 94.56 211 VAL A O 1
ATOM 1634 N N . GLY A 1 212 ? -8.751 11.413 1.444 1.00 92.81 212 GLY A N 1
ATOM 1635 C CA . GLY A 1 212 ? -9.257 10.132 1.943 1.00 92.81 212 GLY A CA 1
ATOM 1636 C C . GLY A 1 212 ? -8.511 8.908 1.405 1.00 92.81 212 GLY A C 1
ATOM 1637 O O . GLY A 1 212 ? -9.064 7.815 1.385 1.00 92.81 212 GLY A O 1
ATOM 1638 N N . HIS A 1 213 ? -7.258 9.062 0.967 1.00 94.69 213 HIS A N 1
ATOM 1639 C CA . HIS A 1 213 ? -6.420 7.942 0.528 1.00 94.69 213 HIS A CA 1
ATOM 1640 C C . HIS A 1 213 ? -5.880 7.162 1.745 1.00 94.69 213 HIS A C 1
ATOM 1642 O O . HIS A 1 213 ? -4.716 7.297 2.134 1.00 94.69 213 HIS A O 1
ATOM 1648 N N . GLY A 1 214 ? -6.754 6.386 2.394 1.00 95.75 214 GLY A N 1
ATOM 1649 C CA . GLY A 1 214 ? -6.458 5.655 3.631 1.00 95.75 214 GLY A CA 1
ATOM 1650 C C . GLY A 1 214 ? -5.276 4.693 3.511 1.00 95.75 214 GLY A C 1
ATOM 1651 O O . GLY A 1 214 ? -4.403 4.680 4.380 1.00 95.75 214 GLY A O 1
ATOM 1652 N N . SER A 1 215 ? -5.177 3.953 2.402 1.00 94.69 215 SER A N 1
ATOM 1653 C CA . SER A 1 215 ? -4.077 3.013 2.148 1.00 94.69 215 SER A CA 1
ATOM 1654 C C . SER A 1 215 ? -2.704 3.679 2.194 1.00 94.69 215 SER A C 1
ATOM 1656 O O . SER A 1 215 ? -1.789 3.180 2.845 1.00 94.69 215 SER A O 1
ATOM 1658 N N . GLU A 1 216 ? -2.555 4.825 1.542 1.00 95.88 216 GLU A N 1
ATOM 1659 C CA . GLU A 1 216 ? -1.318 5.589 1.445 1.00 95.88 216 GLU A CA 1
ATOM 1660 C C . GLU A 1 216 ? -0.902 6.101 2.824 1.00 95.88 216 GLU A C 1
ATOM 1662 O O . GLU A 1 216 ? 0.278 6.054 3.178 1.00 95.88 216 GLU A O 1
ATOM 1667 N N . VAL A 1 217 ? -1.869 6.531 3.635 1.00 97.75 217 VAL A N 1
ATOM 1668 C CA . VAL A 1 217 ? -1.622 7.007 4.999 1.00 97.75 217 VAL A CA 1
ATOM 1669 C C . VAL A 1 217 ? -1.248 5.855 5.928 1.00 97.75 217 VAL A C 1
ATOM 1671 O O . VAL A 1 217 ? -0.288 5.989 6.686 1.00 97.75 217 VAL A O 1
ATOM 1674 N N . VAL A 1 218 ? -1.917 4.701 5.840 1.00 96.94 218 VAL A N 1
ATOM 1675 C CA . VAL A 1 218 ? -1.528 3.498 6.598 1.00 96.94 218 VAL A CA 1
ATOM 1676 C C . VAL A 1 218 ? -0.104 3.070 6.238 1.00 96.94 218 VAL A C 1
ATOM 1678 O O . VAL A 1 218 ? 0.704 2.837 7.138 1.00 96.94 218 VAL A O 1
ATOM 1681 N N . TRP A 1 219 ? 0.246 3.035 4.946 1.00 96.50 219 TRP A N 1
ATOM 1682 C CA . TRP A 1 219 ? 1.613 2.736 4.506 1.00 96.50 219 TRP A CA 1
ATOM 1683 C C . TRP A 1 219 ? 2.628 3.771 5.000 1.00 96.50 219 TRP A C 1
ATOM 1685 O O . TRP A 1 219 ? 3.743 3.402 5.359 1.00 96.50 219 TRP A O 1
ATOM 1695 N N . SER A 1 220 ? 2.243 5.045 5.076 1.00 97.62 220 SER A N 1
ATOM 1696 C CA . SER A 1 220 ? 3.086 6.124 5.609 1.00 97.62 220 SER A CA 1
ATOM 1697 C C . SER A 1 220 ? 3.355 5.952 7.105 1.00 97.62 220 SER A C 1
ATOM 1699 O O . SER A 1 220 ? 4.502 6.035 7.540 1.00 97.62 220 SER A O 1
ATOM 1701 N N . ILE A 1 221 ? 2.315 5.640 7.885 1.00 97.69 221 ILE A N 1
ATOM 1702 C CA . ILE A 1 221 ? 2.429 5.341 9.319 1.00 97.69 221 ILE A CA 1
ATOM 1703 C C . ILE A 1 221 ? 3.305 4.103 9.536 1.00 97.69 221 ILE A C 1
ATOM 1705 O O . ILE A 1 221 ? 4.184 4.107 10.396 1.00 97.69 221 ILE A O 1
ATOM 1709 N N . TRP A 1 222 ? 3.106 3.055 8.735 1.00 96.75 222 TRP A N 1
ATOM 1710 C CA . TRP A 1 222 ? 3.934 1.853 8.783 1.00 96.75 222 TRP A CA 1
ATOM 1711 C C . TRP A 1 222 ? 5.402 2.139 8.458 1.00 96.75 222 TRP A C 1
ATOM 1713 O O . TRP A 1 222 ? 6.276 1.719 9.212 1.00 96.75 222 TRP A O 1
ATOM 1723 N N . ALA A 1 223 ? 5.686 2.898 7.398 1.00 97.00 223 ALA A N 1
ATOM 1724 C CA . ALA A 1 223 ? 7.053 3.256 7.033 1.00 97.00 223 ALA A CA 1
ATOM 1725 C C . ALA A 1 223 ? 7.732 4.080 8.137 1.00 97.00 223 ALA A C 1
ATOM 1727 O O . ALA A 1 223 ? 8.904 3.860 8.438 1.00 97.00 223 ALA A O 1
ATOM 1728 N N . ALA A 1 224 ? 6.987 4.981 8.785 1.00 97.38 224 ALA A N 1
ATOM 1729 C CA . ALA A 1 224 ? 7.482 5.745 9.923 1.00 97.38 224 ALA A CA 1
ATOM 1730 C C . ALA A 1 224 ? 7.825 4.849 11.127 1.00 97.38 224 ALA A C 1
ATOM 1732 O O . ALA A 1 224 ? 8.868 5.049 11.746 1.00 97.38 224 ALA A O 1
ATOM 1733 N N . MET A 1 225 ? 7.006 3.824 11.413 1.00 96.62 225 MET A N 1
ATOM 1734 C CA . MET A 1 225 ? 7.312 2.813 12.437 1.00 96.62 225 MET A CA 1
ATOM 1735 C C . MET A 1 225 ? 8.570 2.006 12.088 1.00 96.62 225 MET A C 1
ATOM 1737 O O . MET A 1 225 ? 9.445 1.863 12.933 1.00 96.62 225 MET A O 1
ATOM 1741 N N . VAL A 1 226 ? 8.691 1.514 10.848 1.00 96.19 226 VAL A N 1
ATOM 1742 C CA . VAL A 1 226 ? 9.850 0.717 10.393 1.00 96.19 226 VAL A CA 1
ATOM 1743 C C . VAL A 1 226 ? 11.159 1.505 10.486 1.00 96.19 226 VAL A C 1
ATOM 1745 O O . VAL A 1 226 ? 12.200 0.950 10.823 1.00 96.19 226 VAL A O 1
ATOM 1748 N N . LEU A 1 227 ? 11.120 2.802 10.180 1.00 95.19 227 LEU A N 1
ATOM 1749 C CA . LEU A 1 227 ? 12.300 3.670 10.195 1.00 95.19 227 LEU A CA 1
ATOM 1750 C C . LEU A 1 227 ? 12.570 4.336 11.548 1.00 95.19 227 LEU A C 1
ATOM 1752 O O . LEU A 1 227 ? 13.592 5.018 11.688 1.00 95.19 227 LEU A O 1
ATOM 1756 N N . GLU A 1 228 ? 11.663 4.153 12.509 1.00 95.19 228 GLU A N 1
ATOM 1757 C CA . GLU A 1 228 ? 11.667 4.811 13.817 1.00 95.19 228 GLU A CA 1
ATOM 1758 C C . GLU A 1 228 ? 11.765 6.344 13.697 1.00 95.19 228 GLU A C 1
ATOM 1760 O O . GLU A 1 228 ? 12.534 7.003 14.402 1.00 95.19 228 GLU A O 1
ATOM 1765 N N . VAL A 1 229 ? 11.003 6.929 12.764 1.00 96.00 229 VAL A N 1
ATOM 1766 C CA . VAL A 1 229 ? 10.956 8.384 12.548 1.00 96.00 229 VAL A CA 1
ATOM 1767 C C . VAL A 1 229 ? 9.626 8.971 13.028 1.00 96.00 229 VAL A C 1
ATOM 1769 O O . VAL A 1 229 ? 8.571 8.397 12.755 1.00 96.00 229 VAL A O 1
ATOM 1772 N N . PRO A 1 230 ? 9.638 10.121 13.727 1.00 97.06 230 PRO A N 1
ATOM 1773 C CA . PRO A 1 230 ? 8.408 10.781 14.136 1.00 97.06 230 PRO A CA 1
ATOM 1774 C C . PRO A 1 230 ? 7.728 11.461 12.942 1.00 97.06 230 PRO A C 1
ATOM 1776 O O . PRO A 1 230 ? 8.397 11.995 12.054 1.00 97.06 230 PRO A O 1
ATOM 1779 N N . LEU A 1 231 ? 6.396 11.489 12.955 1.00 97.88 231 LEU A N 1
ATOM 1780 C CA . LEU A 1 231 ? 5.601 12.286 12.017 1.00 97.88 231 LEU A CA 1
ATOM 1781 C C . LEU A 1 231 ? 5.486 13.732 12.504 1.00 97.88 231 LEU A C 1
ATOM 1783 O O . LEU A 1 231 ? 5.322 13.980 13.702 1.00 97.88 231 LEU A O 1
ATOM 1787 N N . ALA A 1 232 ? 5.511 14.695 11.585 1.00 97.81 232 ALA A N 1
ATOM 1788 C CA . ALA A 1 232 ? 5.361 16.103 11.933 1.00 97.81 232 ALA A CA 1
ATOM 1789 C C . ALA A 1 232 ? 3.939 16.438 12.421 1.00 97.81 232 ALA A C 1
ATOM 1791 O O . ALA A 1 232 ? 2.955 15.829 11.998 1.00 97.81 232 ALA A O 1
ATOM 1792 N N . ASP A 1 233 ? 3.805 17.486 13.241 1.00 97.81 233 ASP A N 1
ATOM 1793 C CA . ASP A 1 233 ? 2.522 17.946 13.801 1.00 97.81 233 ASP A CA 1
ATOM 1794 C C . ASP A 1 233 ? 1.451 18.143 12.723 1.00 97.81 233 ASP A C 1
ATOM 1796 O O . ASP A 1 233 ? 0.284 17.806 12.912 1.00 97.81 233 ASP A O 1
ATOM 1800 N N . ALA A 1 234 ? 1.840 18.691 11.569 1.00 97.88 234 ALA A N 1
ATOM 1801 C CA . ALA A 1 234 ? 0.928 18.914 10.454 1.00 97.88 234 ALA A CA 1
ATOM 1802 C C . ALA A 1 234 ? 0.356 17.595 9.904 1.00 97.88 234 ALA A C 1
ATOM 1804 O O . ALA A 1 234 ? -0.847 17.516 9.657 1.00 97.88 234 ALA A O 1
ATOM 1805 N N . ALA A 1 235 ? 1.190 16.559 9.770 1.00 98.12 235 ALA A N 1
ATOM 1806 C CA . ALA A 1 235 ? 0.772 15.231 9.335 1.00 98.12 235 ALA A CA 1
ATOM 1807 C C . ALA A 1 235 ? -0.127 14.565 10.389 1.00 98.12 235 ALA A C 1
ATOM 1809 O O . ALA A 1 235 ? -1.227 14.122 10.060 1.00 98.12 235 ALA A O 1
ATOM 1810 N N . GLN A 1 236 ? 0.278 14.585 11.665 1.00 98.44 236 GLN A N 1
ATOM 1811 C CA . GLN A 1 236 ? -0.519 14.033 12.768 1.00 98.44 236 GLN A CA 1
ATOM 1812 C C . GLN A 1 236 ? -1.915 14.680 12.843 1.00 98.44 236 GLN A C 1
ATOM 1814 O O . GLN A 1 236 ? -2.920 13.980 12.943 1.00 98.44 236 GLN A O 1
ATOM 1819 N N . ASN A 1 237 ? -2.002 16.008 12.720 1.00 98.12 237 ASN A N 1
ATOM 1820 C CA . ASN A 1 237 ? -3.272 16.739 12.757 1.00 98.12 237 ASN A CA 1
ATOM 1821 C C . ASN A 1 237 ? -4.231 16.366 11.616 1.00 98.12 237 ASN A C 1
ATOM 1823 O O . ASN A 1 237 ? -5.446 16.381 11.817 1.00 98.12 237 ASN A O 1
ATOM 1827 N N . LEU A 1 238 ? -3.712 16.065 10.420 1.00 98.31 238 LEU A N 1
ATOM 1828 C CA . LEU A 1 238 ? -4.537 15.590 9.307 1.00 98.31 238 LEU A CA 1
ATOM 1829 C C . LEU A 1 238 ? -4.989 14.150 9.530 1.00 98.31 238 LEU A C 1
ATOM 1831 O O . LEU A 1 238 ? -6.173 13.865 9.372 1.00 98.31 238 LEU A O 1
ATOM 1835 N N . ILE A 1 239 ? -4.072 13.276 9.957 1.00 98.56 239 ILE A N 1
ATOM 1836 C CA . ILE A 1 239 ? -4.367 11.876 10.282 1.00 98.56 239 ILE A CA 1
ATOM 1837 C C . ILE A 1 239 ? -5.498 11.801 11.312 1.00 98.56 239 ILE A C 1
ATOM 1839 O O . ILE A 1 239 ? -6.477 11.102 11.080 1.00 98.56 239 ILE A O 1
ATOM 1843 N N . ALA A 1 240 ? -5.429 12.585 12.394 1.00 98.06 240 ALA A N 1
ATOM 1844 C CA . ALA A 1 240 ? -6.444 12.609 13.452 1.00 98.06 240 ALA A CA 1
ATOM 1845 C C . ALA A 1 240 ? -7.864 12.965 12.971 1.00 98.06 240 ALA A C 1
ATOM 1847 O O . ALA A 1 240 ? -8.824 12.754 13.708 1.00 98.06 240 ALA A O 1
ATOM 1848 N N . ARG A 1 241 ? -8.018 13.533 11.771 1.00 97.81 241 ARG A N 1
ATOM 1849 C CA . ARG A 1 241 ? -9.310 13.940 11.196 1.00 97.81 241 ARG A CA 1
ATOM 1850 C C . ARG A 1 241 ? -9.808 12.992 10.109 1.00 97.81 241 ARG A C 1
ATOM 1852 O O . ARG A 1 241 ? -10.853 13.264 9.526 1.00 97.81 241 ARG A O 1
ATOM 1859 N N . MET A 1 242 ? -9.063 11.931 9.806 1.00 98.00 242 MET A N 1
ATOM 1860 C CA . MET A 1 242 ? -9.463 10.965 8.790 1.00 98.00 242 MET A CA 1
ATOM 1861 C C . MET A 1 242 ? -10.592 10.079 9.296 1.00 98.00 242 MET A C 1
ATOM 1863 O O . MET A 1 242 ? -10.514 9.524 10.396 1.00 98.00 242 MET A O 1
ATOM 1867 N N . ASP A 1 243 ? -11.599 9.926 8.443 1.00 96.75 243 ASP A N 1
ATOM 1868 C CA . ASP A 1 243 ? -12.748 9.056 8.655 1.00 96.75 243 ASP A CA 1
ATOM 1869 C C . ASP A 1 243 ? -12.450 7.627 8.181 1.00 96.75 243 ASP A C 1
ATOM 1871 O O . ASP A 1 243 ? -13.027 7.126 7.223 1.00 96.75 243 ASP A O 1
ATOM 1875 N N . ASP A 1 244 ? -11.429 7.011 8.783 1.00 96.81 244 ASP A N 1
ATOM 1876 C CA . ASP A 1 244 ? -10.914 5.702 8.380 1.00 96.81 244 ASP A CA 1
ATOM 1877 C C . ASP A 1 244 ? -10.443 4.904 9.609 1.00 96.81 244 ASP A C 1
ATOM 1879 O O . ASP A 1 244 ? -9.502 5.282 10.318 1.00 96.81 244 ASP A O 1
ATOM 1883 N N . GLY A 1 245 ? -11.107 3.772 9.866 1.00 95.81 245 GLY A N 1
ATOM 1884 C CA . GLY A 1 245 ? -10.828 2.919 11.024 1.00 95.81 245 GLY A CA 1
ATOM 1885 C C . GLY A 1 245 ? -9.474 2.202 10.955 1.00 95.81 245 GLY A C 1
ATOM 1886 O O . GLY A 1 245 ? -8.869 1.946 11.999 1.00 95.81 245 GLY A O 1
ATOM 1887 N N . CYS A 1 246 ? -8.963 1.910 9.755 1.00 96.00 246 CYS A N 1
ATOM 1888 C CA . CYS A 1 246 ? -7.642 1.312 9.565 1.00 96.00 246 CYS A CA 1
ATOM 1889 C C . CYS A 1 246 ? -6.541 2.333 9.861 1.00 96.00 246 CYS A C 1
ATOM 1891 O O . CYS A 1 246 ? -5.581 2.007 10.565 1.00 96.00 246 CYS A O 1
ATOM 1893 N N . VAL A 1 247 ? -6.704 3.576 9.397 1.00 97.94 247 VAL A N 1
ATOM 1894 C CA . VAL A 1 247 ? -5.799 4.687 9.734 1.00 97.94 247 VAL A CA 1
ATOM 1895 C C . VAL A 1 247 ? -5.792 4.937 11.240 1.00 97.94 247 VAL A C 1
ATOM 1897 O O . VAL A 1 247 ? -4.718 5.025 11.836 1.00 97.94 247 VAL A O 1
ATOM 1900 N N . ALA A 1 248 ? -6.968 4.996 11.871 1.00 97.81 248 ALA A N 1
ATOM 1901 C CA . ALA A 1 248 ? -7.086 5.213 13.310 1.00 97.81 248 ALA A CA 1
ATOM 1902 C C . ALA A 1 248 ? -6.385 4.112 14.124 1.00 97.81 248 ALA A C 1
ATOM 1904 O O . ALA A 1 248 ? -5.612 4.395 15.044 1.00 97.81 248 ALA A O 1
ATOM 1905 N N . ALA A 1 249 ? -6.598 2.848 13.750 1.00 96.75 249 ALA A N 1
ATOM 1906 C CA . ALA A 1 249 ? -5.979 1.704 14.410 1.00 96.75 249 ALA A CA 1
ATOM 1907 C C . ALA A 1 249 ? -4.447 1.695 14.225 1.00 96.75 249 ALA A C 1
ATOM 1909 O O . ALA A 1 249 ? -3.708 1.504 15.196 1.00 96.75 249 ALA A O 1
ATOM 1910 N N . ALA A 1 250 ? -3.961 1.973 13.009 1.00 96.62 250 ALA A N 1
ATOM 1911 C CA . ALA A 1 250 ? -2.532 2.082 12.716 1.00 96.62 250 ALA A CA 1
ATOM 1912 C C . ALA A 1 250 ? -1.870 3.232 13.494 1.00 96.62 250 ALA A C 1
ATOM 1914 O O . ALA A 1 250 ? -0.798 3.047 14.069 1.00 96.62 250 ALA A O 1
ATOM 1915 N N . ALA A 1 251 ? -2.518 4.398 13.572 1.00 97.31 251 ALA A N 1
ATOM 1916 C CA . ALA A 1 251 ? -2.012 5.552 14.310 1.00 97.31 251 ALA A CA 1
ATOM 1917 C C . ALA A 1 251 ? -1.921 5.285 15.820 1.00 97.31 251 ALA A C 1
ATOM 1919 O O . ALA A 1 251 ? -0.921 5.633 16.446 1.00 97.31 251 ALA A O 1
ATOM 1920 N N . MET A 1 252 ? -2.919 4.621 16.414 1.00 96.25 252 MET A N 1
ATOM 1921 C CA . MET A 1 252 ? -2.883 4.261 17.837 1.00 96.25 252 MET A CA 1
ATOM 1922 C C . MET A 1 252 ? -1.778 3.248 18.159 1.00 96.25 252 MET A C 1
ATOM 1924 O O . MET A 1 252 ? -1.121 3.368 19.197 1.00 96.25 252 MET A O 1
ATOM 1928 N N . LEU A 1 253 ? -1.513 2.296 17.257 1.00 95.19 253 LEU A N 1
ATOM 1929 C CA . LEU A 1 253 ? -0.362 1.401 17.381 1.00 95.19 253 LEU A CA 1
ATOM 1930 C C . LEU A 1 253 ? 0.956 2.180 17.280 1.00 95.19 253 LEU A C 1
ATOM 1932 O O . LEU A 1 253 ? 1.800 2.076 18.170 1.00 95.19 253 LEU A O 1
ATOM 1936 N N . ALA A 1 254 ? 1.107 3.010 16.251 1.00 95.75 254 ALA A N 1
ATOM 1937 C CA . ALA A 1 254 ? 2.310 3.801 16.008 1.00 95.75 254 ALA A CA 1
ATOM 1938 C C . ALA A 1 254 ? 2.601 4.814 17.129 1.00 95.75 254 ALA A C 1
ATOM 1940 O O . ALA A 1 254 ? 3.761 5.062 17.462 1.00 95.75 254 ALA A O 1
ATOM 1941 N N . LYS A 1 255 ? 1.559 5.343 17.785 1.00 95.25 255 LYS A N 1
ATOM 1942 C CA . LYS A 1 255 ? 1.688 6.165 18.995 1.00 95.25 255 LYS A CA 1
ATOM 1943 C C . LYS A 1 255 ? 2.416 5.421 20.111 1.00 95.25 255 LYS A C 1
ATOM 1945 O O . LYS A 1 255 ? 3.308 5.984 20.736 1.00 95.25 255 LYS A O 1
ATOM 1950 N N . SER A 1 256 ? 2.087 4.148 20.338 1.00 90.31 256 SER A N 1
ATOM 1951 C CA . SER A 1 256 ? 2.775 3.332 21.350 1.00 90.31 256 SER A CA 1
ATOM 1952 C C . SER A 1 256 ? 4.248 3.048 21.017 1.00 90.31 256 SER A C 1
ATOM 1954 O O . SER A 1 256 ? 5.009 2.681 21.909 1.00 90.31 256 SER A O 1
ATOM 1956 N N . GLN A 1 257 ? 4.653 3.262 19.760 1.00 90.50 257 GLN A N 1
ATOM 1957 C CA . GLN A 1 257 ? 6.017 3.080 19.255 1.00 90.50 257 GLN A CA 1
ATOM 1958 C C . GLN A 1 257 ? 6.788 4.406 19.097 1.00 90.50 257 GLN A C 1
ATOM 1960 O O . GLN A 1 257 ? 7.905 4.407 18.596 1.00 90.50 257 GLN A O 1
ATOM 1965 N N . GLY A 1 258 ? 6.223 5.541 19.529 1.00 92.50 258 GLY A N 1
ATOM 1966 C CA . GLY A 1 258 ? 6.909 6.841 19.515 1.00 92.50 258 GLY A CA 1
ATOM 1967 C C . GLY A 1 258 ? 6.895 7.588 18.175 1.00 92.50 258 GLY A C 1
ATOM 1968 O O . GLY A 1 258 ? 7.579 8.600 18.047 1.00 92.50 258 GLY A O 1
ATOM 1969 N N . VAL A 1 259 ? 6.110 7.134 17.191 1.00 96.31 259 VAL A N 1
ATOM 1970 C CA . VAL A 1 259 ? 5.953 7.821 15.890 1.00 96.31 259 VAL A CA 1
ATOM 1971 C C . VAL A 1 259 ? 5.072 9.074 16.002 1.00 96.31 259 VAL A C 1
ATOM 1973 O O . VAL A 1 259 ? 5.259 10.042 15.264 1.00 96.31 259 VAL A O 1
ATOM 1976 N N . PHE A 1 260 ? 4.112 9.061 16.928 1.00 97.44 260 PHE A N 1
ATOM 1977 C CA . PHE A 1 260 ? 3.218 10.184 17.227 1.00 97.44 260 PHE A CA 1
ATOM 1978 C C . PHE A 1 260 ? 3.577 10.814 18.571 1.00 97.44 260 PHE A C 1
ATOM 1980 O O . PHE A 1 260 ? 4.206 10.179 19.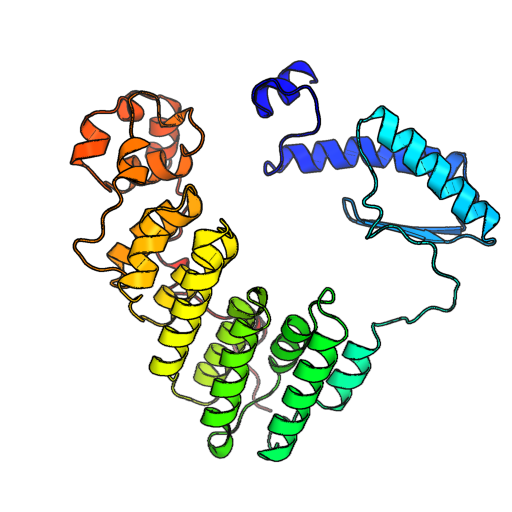420 1.00 97.44 260 PHE A O 1
ATOM 1987 N N . HIS A 1 261 ? 3.109 12.043 18.803 1.00 94.69 261 HIS A N 1
ATOM 1988 C CA . HIS A 1 261 ? 3.258 12.674 20.112 1.00 94.69 261 HIS A CA 1
ATOM 1989 C C . HIS A 1 261 ? 2.500 11.916 21.201 1.00 94.69 261 HIS A C 1
ATOM 1991 O O . HIS A 1 261 ? 1.446 11.318 20.974 1.00 94.69 261 HIS A O 1
ATOM 1997 N N . ASN A 1 262 ? 3.006 11.986 22.432 1.00 90.62 262 ASN A N 1
ATOM 1998 C CA . ASN A 1 262 ? 2.375 11.322 23.575 1.00 90.62 262 ASN A CA 1
ATOM 1999 C C . ASN A 1 262 ? 0.955 11.848 23.857 1.00 90.62 262 ASN A C 1
ATOM 2001 O O . ASN A 1 262 ? 0.086 11.089 24.294 1.00 90.62 262 ASN A O 1
ATOM 2005 N N . ASP A 1 263 ? 0.702 13.125 23.579 1.00 92.56 263 ASP A N 1
ATOM 2006 C CA . ASP A 1 263 ? -0.596 13.789 23.718 1.00 92.56 263 ASP A CA 1
ATOM 2007 C C . ASP A 1 263 ? -1.468 13.702 22.454 1.00 92.56 263 ASP A C 1
ATOM 2009 O O . ASP A 1 263 ? -2.587 14.210 22.462 1.00 92.56 263 ASP A O 1
ATOM 2013 N N . PHE A 1 264 ? -1.016 13.004 21.402 1.00 96.25 264 PHE A N 1
ATOM 2014 C CA . PHE A 1 264 ? -1.802 12.789 20.188 1.00 96.25 264 PHE A CA 1
ATOM 2015 C C . PHE A 1 264 ? -3.183 12.207 20.515 1.00 96.25 264 PHE A C 1
ATOM 2017 O O . PHE A 1 264 ? -3.298 11.174 21.189 1.00 96.25 264 PHE A O 1
ATOM 2024 N N . TYR A 1 265 ? -4.226 12.868 20.028 1.00 95.81 265 TYR A N 1
ATOM 2025 C CA . TYR A 1 265 ? -5.614 12.530 20.299 1.00 95.81 265 TYR A CA 1
ATOM 2026 C C . TYR A 1 265 ? -6.495 12.932 19.115 1.00 95.81 265 TYR A C 1
ATOM 2028 O O . TYR A 1 265 ? -6.262 13.961 18.480 1.00 95.81 265 TYR A O 1
ATOM 2036 N N . SER A 1 266 ? -7.528 12.135 18.845 1.00 97.94 266 SER A N 1
ATOM 2037 C CA . SER A 1 266 ? -8.557 12.447 17.855 1.00 97.94 266 SER A CA 1
ATOM 2038 C C . SER A 1 266 ? -9.924 12.520 18.526 1.00 97.94 266 SER A C 1
ATOM 2040 O O . SER A 1 266 ? -10.421 11.530 19.065 1.00 97.94 266 SER A O 1
ATOM 2042 N N . GLU A 1 267 ? -10.549 13.695 18.454 1.00 97.50 267 GLU A N 1
ATOM 2043 C CA . GLU A 1 267 ? -11.942 13.882 18.871 1.00 97.50 267 GLU A CA 1
ATOM 2044 C C . GLU A 1 267 ? -12.907 13.090 17.982 1.00 97.50 267 GLU A C 1
ATOM 2046 O O . GLU A 1 267 ? -13.880 12.529 18.483 1.00 97.50 267 GLU A O 1
ATOM 2051 N N . LEU A 1 268 ? -12.608 12.994 16.680 1.00 97.81 268 LEU A N 1
ATOM 2052 C CA . LEU A 1 268 ? -13.406 12.230 15.723 1.00 97.81 268 LEU A CA 1
ATOM 2053 C C . LEU A 1 268 ? -13.433 10.750 16.108 1.00 97.81 268 LEU A C 1
ATOM 2055 O O . LEU A 1 268 ? -14.506 10.180 16.274 1.00 97.81 268 LEU A O 1
ATOM 2059 N N . TRP A 1 269 ? -12.271 10.140 16.327 1.00 98.00 269 TRP A N 1
ATOM 2060 C CA . TRP A 1 269 ? -12.202 8.708 16.617 1.00 98.00 269 TRP A CA 1
ATOM 2061 C C . TRP A 1 269 ? -12.807 8.363 17.975 1.00 98.00 269 TRP A C 1
ATOM 2063 O O . TRP A 1 269 ? -13.452 7.329 18.126 1.00 98.00 269 TRP A O 1
ATOM 2073 N N . ALA A 1 270 ? -12.653 9.251 18.962 1.00 97.62 270 ALA A N 1
ATOM 2074 C CA . ALA A 1 270 ? -13.343 9.115 20.237 1.00 97.62 270 ALA A CA 1
ATOM 2075 C C . ALA A 1 270 ? -14.871 9.186 20.074 1.00 97.62 270 ALA A C 1
ATOM 2077 O O . ALA A 1 270 ? -15.585 8.478 20.778 1.00 97.62 270 ALA A O 1
ATOM 2078 N N . SER A 1 271 ? -15.380 9.982 19.125 1.00 97.00 271 SER A N 1
ATOM 2079 C CA . SER A 1 271 ? -16.821 10.080 18.854 1.00 97.00 271 SER A CA 1
ATOM 2080 C C . SER A 1 271 ? -17.433 8.813 18.242 1.00 97.00 271 SER A C 1
ATOM 2082 O O . SER A 1 271 ? -18.640 8.620 18.359 1.00 97.00 271 SER A O 1
ATOM 2084 N N . TRP A 1 272 ? -16.626 7.922 17.651 1.00 97.31 272 TRP A N 1
ATOM 2085 C CA . TRP A 1 272 ? -17.087 6.617 17.154 1.00 97.31 272 TRP A CA 1
ATOM 2086 C C . TRP A 1 272 ? -17.335 5.600 18.273 1.00 97.31 272 TRP A C 1
ATOM 2088 O O . TRP A 1 272 ? -18.039 4.609 18.077 1.00 97.31 272 TRP A O 1
ATOM 2098 N N . LEU A 1 273 ? -16.753 5.823 19.455 1.00 96.75 273 LEU A N 1
ATOM 2099 C CA . LEU A 1 273 ? -16.878 4.943 20.614 1.00 96.75 273 LEU A CA 1
ATOM 2100 C C . LEU A 1 273 ? -18.172 5.257 21.376 1.00 96.75 273 LEU A C 1
ATOM 2102 O O . LEU A 1 273 ? -18.164 5.872 22.440 1.00 96.75 273 LEU A O 1
ATOM 2106 N N . VAL A 1 274 ? -19.290 4.821 20.804 1.00 94.88 274 VAL A N 1
ATOM 2107 C CA . VAL A 1 274 ? -20.640 4.895 21.385 1.00 94.88 274 VAL A CA 1
ATOM 2108 C C . VAL A 1 274 ? -21.148 3.515 21.816 1.00 94.88 274 VAL A C 1
ATOM 2110 O O . VAL A 1 274 ? -20.476 2.502 21.621 1.00 94.88 274 VAL A O 1
ATOM 2113 N N . ASP A 1 275 ? -22.335 3.456 22.423 1.00 93.69 275 ASP A N 1
ATOM 2114 C CA . ASP A 1 275 ? -22.893 2.236 23.023 1.00 93.69 275 ASP A CA 1
ATOM 2115 C C . ASP A 1 275 ? -22.913 1.014 22.091 1.00 93.69 275 ASP A C 1
ATOM 2117 O O . ASP A 1 275 ? -22.620 -0.092 22.541 1.00 93.69 275 ASP A O 1
ATOM 2121 N N . ASP A 1 276 ? -23.220 1.205 20.810 1.00 91.25 276 ASP A N 1
ATOM 2122 C CA . ASP A 1 276 ? -23.345 0.166 19.784 1.00 91.25 276 ASP A CA 1
ATOM 2123 C C . ASP A 1 276 ? -22.181 0.169 18.773 1.00 91.25 276 ASP A C 1
ATOM 2125 O O . ASP A 1 276 ? -22.297 -0.385 17.682 1.00 91.25 276 ASP A O 1
ATOM 2129 N N . CYS A 1 277 ? -21.028 0.742 19.135 1.00 92.75 277 CYS A N 1
ATOM 2130 C CA . CYS A 1 277 ? -19.878 0.918 18.236 1.00 92.75 277 CYS A CA 1
ATOM 2131 C C . CYS A 1 277 ? -19.380 -0.364 17.535 1.00 92.75 277 CYS A C 1
ATOM 2133 O O . CYS A 1 277 ? -18.806 -0.278 16.452 1.00 92.75 277 CYS A O 1
ATOM 2135 N N . PHE A 1 278 ? -19.608 -1.556 18.101 1.00 93.88 278 PHE A N 1
ATOM 2136 C CA . PHE A 1 278 ? -19.175 -2.825 17.499 1.00 93.88 278 PHE A CA 1
ATOM 2137 C C . PHE A 1 278 ? -20.022 -3.277 16.296 1.00 93.88 278 PHE A C 1
ATOM 2139 O O . PHE A 1 278 ? -19.567 -4.096 15.505 1.00 93.88 278 PHE A O 1
ATOM 2146 N N . ILE A 1 279 ? -21.235 -2.744 16.129 1.00 89.00 279 ILE A N 1
ATOM 2147 C CA . ILE A 1 279 ? -22.086 -3.021 14.956 1.00 89.00 279 ILE A CA 1
ATOM 2148 C C . ILE A 1 279 ? -22.090 -1.866 13.946 1.00 89.00 279 ILE A C 1
ATOM 2150 O O . ILE A 1 279 ? -22.845 -1.899 12.977 1.00 89.00 279 ILE A O 1
ATOM 2154 N N . GLN A 1 280 ? -21.266 -0.841 14.178 1.00 89.88 280 GLN A N 1
ATOM 2155 C CA . GLN A 1 2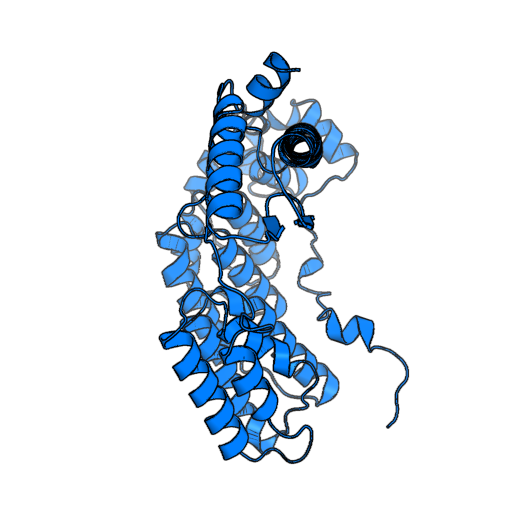80 ? -21.127 0.318 13.300 1.00 89.88 280 GLN A CA 1
ATOM 2156 C C . GLN A 1 280 ? -19.950 0.169 12.324 1.00 89.88 280 GLN A C 1
ATOM 2158 O O . GLN A 1 280 ? -19.193 -0.799 12.355 1.00 89.88 280 GLN A O 1
ATOM 2163 N N . GLU A 1 281 ? -19.787 1.156 11.446 1.00 89.00 281 GLU A N 1
ATOM 2164 C CA . GLU A 1 281 ? -18.779 1.171 10.381 1.00 89.00 281 GLU A CA 1
ATOM 2165 C C . GLU A 1 281 ? -17.340 1.012 10.902 1.00 89.00 281 GLU A C 1
ATOM 2167 O O . GLU A 1 281 ? -16.582 0.184 10.398 1.00 89.00 281 GLU A O 1
ATOM 2172 N N . HIS A 1 282 ? -16.980 1.718 11.978 1.00 94.88 282 HIS A N 1
ATOM 2173 C CA . HIS A 1 282 ? -15.631 1.683 12.561 1.00 94.88 282 HIS A CA 1
ATOM 2174 C C . HIS A 1 282 ? -15.460 0.619 13.659 1.00 94.88 282 HIS A C 1
ATOM 2176 O O . HIS A 1 282 ? -14.622 0.776 14.555 1.00 94.88 282 HIS A O 1
ATOM 2182 N N . TRP A 1 283 ? -16.226 -0.478 13.600 1.00 94.62 283 TRP A N 1
ATOM 2183 C CA . TRP A 1 283 ? -16.192 -1.547 14.606 1.00 94.62 283 TRP A CA 1
ATOM 2184 C C . TRP A 1 283 ? -14.783 -2.096 14.855 1.00 94.62 283 TRP A C 1
ATOM 2186 O O . TRP A 1 283 ? -14.451 -2.435 15.991 1.00 94.62 283 TRP A O 1
ATOM 2196 N N . LEU A 1 284 ? -13.941 -2.164 13.815 1.00 94.88 284 LEU A N 1
ATOM 2197 C CA . LEU A 1 284 ? -12.574 -2.680 13.911 1.00 94.88 284 LEU A CA 1
ATOM 2198 C C . LEU A 1 284 ? -11.733 -1.818 14.856 1.00 94.88 284 LEU A C 1
ATOM 2200 O O . LEU A 1 284 ? -11.046 -2.347 15.729 1.00 94.88 284 LEU A O 1
ATOM 2204 N N . PHE A 1 285 ? -11.834 -0.493 14.728 1.00 97.19 285 PHE A N 1
ATOM 2205 C CA . PHE A 1 285 ? -11.157 0.440 15.624 1.00 97.19 285 PHE A CA 1
ATOM 2206 C C . PHE A 1 285 ? -11.714 0.342 17.047 1.00 97.19 285 PHE A C 1
ATOM 2208 O O . PHE A 1 285 ? -10.943 0.218 17.999 1.00 97.19 285 PHE A O 1
ATOM 2215 N N . ALA A 1 286 ? -13.042 0.316 17.197 1.00 97.00 286 ALA A N 1
ATOM 2216 C CA . ALA A 1 286 ? -13.689 0.188 18.502 1.00 97.00 286 ALA A CA 1
ATOM 2217 C C . ALA A 1 286 ? -13.276 -1.097 19.239 1.00 97.00 286 ALA A C 1
ATOM 2219 O O . ALA A 1 286 ? -12.945 -1.071 20.429 1.00 97.00 286 ALA A O 1
ATOM 2220 N N . TYR A 1 287 ? -13.227 -2.216 18.515 1.00 97.00 287 TYR A N 1
ATOM 2221 C CA . TYR A 1 287 ? -12.764 -3.494 19.032 1.00 97.00 287 TYR A CA 1
ATOM 2222 C C . TYR A 1 287 ? -11.297 -3.440 19.467 1.00 97.00 287 TYR A C 1
ATOM 2224 O O . TYR A 1 287 ? -10.974 -3.879 20.574 1.00 97.00 287 TYR A O 1
ATOM 2232 N N . GLU A 1 288 ? -10.406 -2.880 18.644 1.00 96.62 288 GLU A N 1
ATOM 2233 C CA . GLU A 1 288 ? -8.995 -2.743 19.014 1.00 96.62 288 GLU A CA 1
ATOM 2234 C C . GLU A 1 288 ? -8.812 -1.822 20.229 1.00 96.62 288 GLU A C 1
ATOM 2236 O O . GLU A 1 288 ? -8.032 -2.158 21.122 1.00 96.62 288 GLU A O 1
ATOM 2241 N N . CYS A 1 289 ? -9.597 -0.745 20.359 1.00 96.69 289 CYS A N 1
ATOM 2242 C CA . CYS A 1 289 ? -9.616 0.080 21.568 1.00 96.69 289 CYS A CA 1
ATOM 2243 C C . CYS A 1 289 ? -9.997 -0.722 22.818 1.00 96.69 289 CYS A C 1
ATOM 2245 O O . CYS A 1 289 ? -9.269 -0.704 23.815 1.00 96.69 289 CYS A O 1
ATOM 2247 N N . TYR A 1 290 ? -11.089 -1.487 22.751 1.00 96.06 290 TYR A N 1
ATOM 2248 C CA . TYR A 1 290 ? -11.549 -2.336 23.851 1.00 96.06 290 TYR A CA 1
ATOM 2249 C C . TYR A 1 290 ? -10.569 -3.463 24.210 1.00 96.06 290 TYR A C 1
ATOM 2251 O O . TYR A 1 290 ? -10.374 -3.797 25.387 1.00 96.06 290 TYR A O 1
ATOM 2259 N N . ARG A 1 291 ? -9.946 -4.083 23.207 1.00 95.06 291 ARG A N 1
ATOM 2260 C CA . ARG A 1 291 ? -8.989 -5.177 23.401 1.00 95.06 291 ARG A CA 1
ATOM 2261 C C . ARG A 1 291 ? -7.682 -4.673 24.001 1.00 95.06 291 ARG A C 1
ATOM 2263 O O . ARG A 1 291 ? -7.173 -5.283 24.939 1.00 95.06 291 ARG A O 1
ATOM 2270 N N . ARG A 1 292 ? -7.137 -3.592 23.441 1.00 93.75 292 ARG A N 1
ATOM 2271 C CA . ARG A 1 292 ? -5.791 -3.075 23.735 1.00 93.75 292 ARG A CA 1
ATOM 2272 C C . ARG A 1 292 ? -5.773 -2.025 24.836 1.00 93.75 292 ARG A C 1
ATOM 2274 O O . ARG A 1 292 ? -4.703 -1.534 25.181 1.00 93.75 292 ARG A O 1
ATOM 2281 N N . ASN A 1 293 ? -6.940 -1.710 25.397 1.00 94.12 293 ASN A N 1
ATOM 2282 C CA . ASN A 1 293 ? -7.109 -0.677 26.411 1.00 94.12 293 ASN A CA 1
ATOM 2283 C C . ASN A 1 293 ? -6.661 0.708 25.909 1.00 94.12 293 ASN A C 1
ATOM 2285 O O . ASN A 1 293 ? -6.041 1.484 26.638 1.00 94.12 293 ASN A O 1
ATOM 2289 N N . TRP A 1 294 ? -6.954 1.011 24.642 1.00 95.19 294 TRP A N 1
ATOM 2290 C CA . TRP A 1 294 ? -6.787 2.355 24.098 1.00 95.19 294 TRP A CA 1
ATOM 2291 C C . TRP A 1 294 ? -8.021 3.197 24.408 1.00 95.19 294 TRP A C 1
ATOM 2293 O O . TRP A 1 294 ? -9.138 2.693 24.350 1.00 95.19 294 TRP A O 1
ATOM 2303 N N . LEU A 1 295 ? -7.814 4.483 24.711 1.00 95.00 295 LEU A N 1
ATOM 2304 C CA . LEU A 1 295 ? -8.885 5.410 25.106 1.00 95.00 295 LEU A CA 1
ATOM 2305 C C . LEU A 1 295 ? -9.789 4.830 26.221 1.00 95.00 295 LEU A C 1
ATOM 2307 O O . LEU A 1 295 ? -11.012 4.841 26.083 1.00 95.00 295 LEU A O 1
ATOM 2311 N N . PRO A 1 296 ? -9.216 4.314 27.329 1.00 95.12 296 PRO A N 1
ATOM 2312 C CA . PRO A 1 296 ? -9.963 3.532 28.318 1.00 95.12 296 PRO A CA 1
ATOM 2313 C C . PRO A 1 296 ? -11.135 4.302 28.930 1.00 95.12 296 PRO A C 1
ATOM 2315 O O . PRO A 1 296 ? -12.196 3.729 29.158 1.00 95.12 296 PRO A O 1
ATOM 2318 N N . GLU A 1 297 ? -10.967 5.609 29.151 1.00 94.75 297 GLU A N 1
ATOM 2319 C CA . GLU A 1 297 ? -12.028 6.473 29.672 1.00 94.75 297 GLU A CA 1
ATOM 2320 C C . GLU A 1 297 ? -13.215 6.567 28.711 1.00 94.75 297 GLU A C 1
ATOM 2322 O O . GLU A 1 297 ? -14.353 6.559 29.159 1.00 94.75 297 GLU A O 1
ATOM 2327 N N . VAL A 1 298 ? -12.976 6.605 27.398 1.00 95.62 298 VAL A N 1
ATOM 2328 C CA . VAL A 1 298 ? -14.044 6.685 26.391 1.00 95.62 298 VAL A CA 1
ATOM 2329 C C . VAL A 1 298 ? -14.725 5.325 26.238 1.00 95.62 298 VAL A C 1
ATOM 2331 O O . VAL A 1 298 ? -15.946 5.237 26.315 1.00 95.62 298 VAL A O 1
ATOM 2334 N N . VAL A 1 299 ? -13.941 4.246 26.125 1.00 95.38 299 VAL A N 1
ATOM 2335 C CA . VAL A 1 299 ? -14.458 2.871 26.003 1.00 95.38 299 VAL A CA 1
ATOM 2336 C C . VAL A 1 299 ? -15.342 2.487 27.194 1.00 95.38 299 VAL A C 1
ATOM 2338 O O . VAL A 1 299 ? -16.356 1.818 27.003 1.00 95.38 299 VAL A O 1
ATOM 2341 N N . ALA A 1 300 ? -15.009 2.939 28.408 1.00 93.06 300 ALA A N 1
ATOM 2342 C CA . ALA A 1 300 ? -15.796 2.674 29.615 1.00 93.06 300 ALA A CA 1
ATOM 2343 C C . ALA A 1 300 ? -17.227 3.249 29.574 1.00 93.06 300 ALA A C 1
ATOM 2345 O O . ALA A 1 300 ? -18.078 2.804 30.341 1.00 93.06 300 ALA A O 1
ATOM 2346 N N . HIS A 1 301 ? -17.499 4.218 28.694 1.00 92.94 301 HIS A N 1
ATOM 2347 C CA . HIS A 1 301 ? -18.837 4.779 28.483 1.00 92.94 301 HIS A CA 1
ATOM 2348 C C . HIS A 1 301 ? -19.635 4.053 27.388 1.00 92.94 301 HIS A C 1
ATOM 2350 O O . HIS A 1 301 ? -20.740 4.483 27.079 1.00 92.94 301 HIS A O 1
ATOM 2356 N N . THR A 1 302 ? -19.098 2.976 26.808 1.00 94.50 302 THR A N 1
ATOM 2357 C CA . THR A 1 302 ? -19.766 2.166 25.775 1.00 94.50 302 THR A CA 1
ATOM 2358 C C . THR A 1 302 ? -20.303 0.851 26.347 1.00 94.50 302 THR A C 1
ATOM 2360 O O . THR A 1 302 ? -19.929 0.437 27.445 1.00 94.50 302 THR A O 1
ATOM 2363 N N . ASN A 1 303 ? -21.122 0.126 25.576 1.00 94.25 303 ASN A N 1
ATOM 2364 C CA . ASN A 1 303 ? -21.576 -1.224 25.928 1.00 94.25 303 ASN A CA 1
ATOM 2365 C C . ASN A 1 303 ? -20.784 -2.344 25.222 1.00 94.25 303 ASN A C 1
ATOM 2367 O O . ASN A 1 303 ? -21.221 -3.496 25.254 1.00 94.25 303 ASN A O 1
ATOM 2371 N N . ILE A 1 304 ? -19.615 -2.064 24.626 1.00 94.81 304 ILE A N 1
ATOM 2372 C CA . ILE A 1 304 ? -18.839 -3.072 23.872 1.00 94.81 304 ILE A CA 1
ATOM 2373 C C . ILE A 1 304 ? -18.436 -4.285 24.728 1.00 94.81 304 ILE A C 1
ATOM 2375 O O . ILE A 1 304 ? -18.409 -5.412 24.246 1.00 94.81 304 ILE A O 1
ATOM 2379 N N . GLU A 1 305 ? -18.207 -4.087 26.029 1.00 91.94 305 GLU A N 1
ATOM 2380 C CA . GLU A 1 305 ? -17.915 -5.170 26.979 1.00 91.94 305 GLU A CA 1
ATOM 2381 C C . GLU A 1 305 ? -19.106 -6.100 27.252 1.00 91.94 305 GLU A C 1
ATOM 2383 O O . GLU A 1 305 ? -18.933 -7.163 27.842 1.00 91.94 305 GLU A O 1
ATOM 2388 N N . ARG A 1 306 ? -20.324 -5.711 26.862 1.00 92.50 306 ARG A N 1
ATOM 2389 C CA . ARG A 1 306 ? -21.536 -6.537 26.964 1.00 92.50 306 ARG A CA 1
ATOM 2390 C C . ARG A 1 306 ? -21.861 -7.228 25.647 1.00 92.50 306 ARG A C 1
ATOM 2392 O O . ARG A 1 306 ? -22.680 -8.146 25.641 1.00 92.50 306 ARG A O 1
ATOM 2399 N N . ASP A 1 307 ? -21.222 -6.818 24.553 1.00 94.81 307 ASP A N 1
ATOM 2400 C CA . ASP A 1 307 ? -21.403 -7.444 23.255 1.00 94.81 307 ASP A CA 1
ATOM 2401 C C . ASP A 1 307 ? -20.794 -8.854 23.259 1.00 94.81 307 ASP A C 1
ATOM 2403 O O . ASP A 1 307 ? -19.623 -9.077 23.589 1.00 94.81 307 ASP A O 1
ATOM 2407 N N . SER A 1 308 ? -21.624 -9.847 22.940 1.00 94.12 308 SER A N 1
ATOM 2408 C CA . SER A 1 308 ? -21.220 -11.253 22.996 1.00 94.12 308 SER A CA 1
ATOM 2409 C C . SER A 1 308 ? -20.145 -11.613 21.966 1.00 94.12 308 SER A C 1
ATOM 2411 O O . SER A 1 308 ? -19.287 -12.448 22.256 1.00 94.12 308 SER A O 1
ATOM 2413 N N . ALA A 1 309 ? -20.154 -10.973 20.794 1.00 93.62 309 ALA A N 1
ATOM 2414 C CA . ALA A 1 309 ? -19.207 -11.238 19.721 1.00 93.62 309 ALA A CA 1
ATOM 2415 C C . ALA A 1 309 ? -17.868 -10.539 19.989 1.00 93.62 309 ALA A C 1
ATOM 2417 O O . ALA A 1 309 ? -16.826 -11.190 19.898 1.00 93.62 309 ALA A O 1
ATOM 2418 N N . ALA A 1 310 ? -17.876 -9.278 20.434 1.00 94.56 310 ALA A N 1
ATOM 2419 C CA . ALA A 1 310 ? -16.652 -8.585 20.849 1.00 94.56 310 ALA A CA 1
ATOM 2420 C C . ALA A 1 310 ? -15.931 -9.335 21.985 1.00 94.56 310 ALA A C 1
ATOM 2422 O O . ALA A 1 310 ? -14.719 -9.558 21.927 1.00 94.56 310 ALA A O 1
ATOM 2423 N N . ASN A 1 311 ? -16.676 -9.805 22.993 1.00 94.56 311 ASN A N 1
ATOM 2424 C CA . ASN A 1 311 ? -16.116 -10.630 24.066 1.00 94.56 311 ASN A CA 1
ATOM 2425 C C . ASN A 1 311 ? -15.561 -11.959 23.560 1.00 94.56 311 ASN A C 1
ATOM 2427 O O . ASN A 1 311 ? -14.495 -12.388 24.001 1.00 94.56 311 ASN A O 1
ATOM 2431 N N . TYR A 1 312 ? -16.272 -12.624 22.648 1.00 95.75 312 TYR A N 1
ATOM 2432 C CA . TYR A 1 312 ? -15.807 -13.872 22.056 1.00 95.75 312 TYR A CA 1
ATOM 2433 C C . TYR A 1 312 ? -14.462 -13.682 21.342 1.00 95.75 312 TYR A C 1
ATOM 2435 O O . TYR A 1 312 ? -13.513 -14.413 21.633 1.00 95.75 312 TYR A O 1
ATOM 2443 N N . LEU A 1 313 ? -14.345 -12.658 20.487 1.00 95.38 313 LEU A N 1
ATOM 2444 C CA . LEU A 1 313 ? -13.101 -12.326 19.786 1.00 95.38 313 LEU A CA 1
ATOM 2445 C C . LEU A 1 313 ? -11.962 -12.015 20.767 1.00 95.38 313 LEU A C 1
ATOM 2447 O O . LEU A 1 313 ? -10.868 -12.573 20.638 1.00 95.38 313 LEU A O 1
ATOM 2451 N N . LYS A 1 314 ? -12.230 -11.195 21.794 1.00 94.56 314 LYS A N 1
ATOM 2452 C CA . LYS A 1 314 ? -11.231 -10.826 22.808 1.00 94.56 314 LYS A CA 1
ATOM 2453 C C . LYS A 1 314 ? -10.749 -12.039 23.601 1.00 94.56 314 LYS A C 1
ATOM 2455 O O . LYS A 1 314 ? -9.546 -12.193 23.797 1.00 94.56 314 LYS A O 1
ATOM 2460 N N . ASN A 1 315 ? -11.659 -12.928 24.002 1.00 95.31 315 ASN A N 1
ATOM 2461 C CA . ASN A 1 315 ? -11.332 -14.162 24.725 1.00 95.31 315 ASN A CA 1
ATOM 2462 C C . ASN A 1 315 ? -10.533 -15.158 23.872 1.00 95.31 315 ASN A C 1
ATOM 2464 O O . ASN A 1 315 ? -9.712 -15.899 24.406 1.00 95.31 315 ASN A O 1
ATOM 2468 N N . MET A 1 316 ? -10.745 -15.163 22.554 1.00 96.19 316 MET A N 1
ATOM 2469 C CA . MET A 1 316 ? -9.936 -15.927 21.596 1.00 96.19 316 MET A CA 1
ATOM 2470 C C . MET A 1 316 ? -8.610 -15.241 21.242 1.00 96.19 316 MET A C 1
ATOM 2472 O O . MET A 1 316 ? -7.816 -15.790 20.483 1.00 96.19 316 MET A O 1
ATOM 2476 N N . GLY A 1 317 ? -8.345 -14.052 21.789 1.00 93.62 317 GLY A N 1
ATOM 2477 C CA . GLY A 1 317 ? -7.119 -13.302 21.537 1.00 93.62 317 GLY A CA 1
ATOM 2478 C C . GLY A 1 317 ? -7.039 -12.682 20.141 1.00 93.62 317 GLY A C 1
ATOM 2479 O O . GLY A 1 317 ? -5.970 -12.184 19.782 1.00 93.62 317 GLY A O 1
ATOM 2480 N N . VAL A 1 318 ? -8.140 -12.660 19.379 1.00 94.06 318 VAL A N 1
ATOM 2481 C CA . VAL A 1 318 ? -8.187 -12.143 18.002 1.00 94.06 318 VAL A CA 1
ATOM 2482 C C . VAL A 1 318 ? -7.743 -10.685 17.977 1.00 94.06 318 VAL A C 1
ATOM 2484 O O . VAL A 1 318 ? -8.176 -9.887 18.807 1.00 94.06 318 VAL A O 1
ATOM 2487 N N . THR A 1 319 ? -6.879 -10.335 17.033 1.00 91.69 319 THR A N 1
ATOM 2488 C CA . THR A 1 319 ? -6.492 -8.956 16.728 1.00 91.69 319 THR A CA 1
ATOM 2489 C C . THR A 1 319 ? -6.308 -8.808 15.231 1.00 91.69 319 THR A C 1
ATOM 2491 O O . THR A 1 319 ? -5.938 -9.759 14.544 1.00 91.69 319 THR A O 1
ATOM 2494 N N . PHE A 1 320 ? -6.563 -7.603 14.756 1.00 90.25 320 PHE A N 1
ATOM 2495 C CA . PHE A 1 320 ? -6.420 -7.168 13.377 1.00 90.25 320 PHE A CA 1
ATOM 2496 C C . PHE A 1 320 ? -5.131 -6.364 13.167 1.00 90.25 320 PHE A C 1
ATOM 2498 O O . PHE A 1 320 ? -4.860 -5.903 12.063 1.00 90.25 320 PHE A O 1
ATOM 2505 N N . LEU A 1 321 ? -4.322 -6.210 14.219 1.00 89.75 321 LEU A N 1
ATOM 2506 C CA . LEU A 1 321 ? -3.030 -5.540 14.185 1.00 89.75 321 LEU A CA 1
ATOM 2507 C C . LEU A 1 321 ? -1.943 -6.458 14.737 1.00 89.75 321 LEU A C 1
ATOM 2509 O O . LEU A 1 321 ? -2.079 -7.024 15.822 1.00 89.75 321 LEU A O 1
ATOM 2513 N N . ALA A 1 322 ? -0.834 -6.555 14.014 1.00 88.75 322 ALA A N 1
ATOM 2514 C CA . ALA A 1 322 ? 0.355 -7.252 14.477 1.00 88.75 322 ALA A CA 1
ATOM 2515 C C . ALA A 1 322 ? 1.353 -6.243 15.063 1.00 88.75 322 ALA A C 1
ATOM 2517 O O . ALA A 1 322 ? 1.907 -5.415 14.342 1.00 88.75 322 ALA A O 1
ATOM 2518 N N . ASP A 1 323 ? 1.602 -6.335 16.372 1.00 86.56 323 ASP A N 1
ATOM 2519 C CA . ASP A 1 323 ? 2.445 -5.384 17.122 1.00 86.56 323 ASP A CA 1
ATOM 2520 C C . ASP A 1 323 ? 3.870 -5.308 16.578 1.00 86.56 323 ASP A C 1
ATOM 2522 O O . ASP A 1 323 ? 4.489 -4.247 16.539 1.00 86.56 323 ASP A O 1
ATOM 2526 N N . SER A 1 324 ? 4.375 -6.453 16.129 1.00 86.44 324 SER A N 1
ATOM 2527 C CA . SER A 1 324 ? 5.718 -6.616 15.597 1.00 86.44 324 SER A CA 1
ATOM 2528 C C . SER A 1 324 ? 5.803 -6.470 14.078 1.00 86.44 324 SER A C 1
ATOM 2530 O O . SER A 1 324 ? 6.881 -6.673 13.528 1.00 86.44 324 SER A O 1
ATOM 2532 N N . ALA A 1 325 ? 4.711 -6.124 13.384 1.00 82.94 325 ALA A N 1
ATOM 2533 C CA . ALA A 1 325 ? 4.697 -6.076 11.920 1.00 82.94 325 ALA A CA 1
ATOM 2534 C C . ALA A 1 325 ? 5.719 -5.091 11.337 1.00 82.94 325 ALA A C 1
ATOM 2536 O O . ALA A 1 325 ? 6.295 -5.375 10.293 1.00 82.94 325 ALA A O 1
ATOM 2537 N N . ALA A 1 326 ? 5.939 -3.953 12.002 1.00 88.38 326 ALA A N 1
ATOM 2538 C CA . ALA A 1 326 ? 6.963 -2.987 11.609 1.00 88.38 326 ALA A CA 1
ATOM 2539 C C . ALA A 1 326 ? 8.351 -3.377 12.144 1.00 88.38 326 ALA A C 1
ATOM 2541 O O . ALA A 1 326 ? 9.308 -3.429 11.382 1.00 88.38 326 ALA A O 1
ATOM 2542 N N . VAL A 1 327 ? 8.445 -3.719 13.435 1.00 84.50 327 VAL A N 1
ATOM 2543 C CA . VAL A 1 327 ? 9.716 -4.030 14.120 1.00 84.50 327 VAL A CA 1
ATOM 2544 C C . VAL A 1 327 ? 10.439 -5.232 13.506 1.00 84.50 327 VAL A C 1
ATOM 2546 O O . VAL A 1 327 ? 11.658 -5.227 13.378 1.00 84.50 327 VAL A O 1
ATOM 2549 N N . ASN A 1 328 ? 9.693 -6.263 13.113 1.00 87.75 328 ASN A N 1
ATOM 2550 C CA . ASN A 1 328 ? 10.247 -7.484 12.529 1.00 87.75 328 ASN A CA 1
ATOM 2551 C C . ASN A 1 328 ? 10.154 -7.483 10.999 1.00 87.75 328 ASN A C 1
ATOM 2553 O O . ASN A 1 328 ? 10.233 -8.551 10.385 1.00 87.75 328 ASN A O 1
ATOM 2557 N N . TYR A 1 329 ? 9.909 -6.327 10.377 1.00 92.62 329 TYR A N 1
ATOM 2558 C CA . TYR A 1 329 ? 9.773 -6.277 8.933 1.00 92.62 329 TYR A CA 1
ATOM 2559 C C . TYR A 1 329 ? 11.107 -6.595 8.264 1.00 92.62 329 TYR A C 1
ATOM 2561 O O . TYR A 1 329 ? 12.096 -5.885 8.429 1.00 92.62 329 TYR A O 1
ATOM 2569 N N . VAL A 1 330 ? 11.103 -7.655 7.463 1.00 91.00 330 VAL A N 1
ATOM 2570 C CA . VAL A 1 330 ? 12.202 -8.012 6.573 1.00 91.00 330 VAL A CA 1
ATOM 2571 C C . VAL A 1 330 ? 11.633 -8.035 5.158 1.00 91.00 330 VAL A C 1
ATOM 2573 O O . VAL A 1 330 ? 10.658 -8.762 4.926 1.00 91.00 330 VAL A O 1
ATOM 2576 N N . PRO A 1 331 ? 12.207 -7.266 4.212 1.00 92.38 331 PRO A N 1
ATOM 2577 C CA . PRO A 1 331 ? 11.794 -7.296 2.816 1.00 92.38 331 PRO A CA 1
ATOM 2578 C C . PRO A 1 331 ? 11.669 -8.739 2.301 1.00 92.38 331 PRO A C 1
ATOM 2580 O O . PRO A 1 331 ? 12.600 -9.529 2.489 1.00 92.38 331 PRO A O 1
ATOM 2583 N N . PRO A 1 332 ? 10.561 -9.116 1.628 1.00 87.81 332 PRO A N 1
ATOM 2584 C CA . PRO A 1 332 ? 10.329 -10.495 1.184 1.00 87.81 332 PRO A CA 1
ATOM 2585 C C . PRO A 1 332 ? 11.487 -11.080 0.372 1.00 87.81 332 PRO A C 1
ATOM 2587 O O . PRO A 1 332 ? 11.810 -12.259 0.488 1.00 87.81 332 PRO A O 1
ATOM 2590 N N . TYR A 1 333 ? 12.144 -10.231 -0.411 1.00 84.56 333 TYR A N 1
ATOM 2591 C CA . TYR A 1 333 ? 13.287 -10.596 -1.228 1.00 84.56 333 TYR A CA 1
ATOM 2592 C C . TYR A 1 333 ? 14.514 -11.037 -0.393 1.00 84.56 333 TYR A C 1
ATOM 2594 O O . TYR A 1 333 ? 15.189 -11.993 -0.770 1.00 84.56 333 TYR A O 1
ATOM 2602 N N . LEU A 1 334 ? 14.761 -10.448 0.787 1.00 82.94 334 LEU A N 1
ATOM 2603 C CA . LEU A 1 334 ? 15.803 -10.943 1.704 1.00 82.94 334 LEU A CA 1
ATOM 2604 C C . LEU A 1 334 ? 15.453 -12.322 2.275 1.00 82.94 334 LEU A C 1
ATOM 2606 O O . LEU A 1 334 ? 16.341 -13.149 2.444 1.00 82.94 334 LEU A O 1
ATOM 2610 N N . ASN A 1 335 ? 14.170 -12.601 2.524 1.00 73.19 335 ASN A N 1
ATOM 2611 C CA . ASN A 1 335 ? 13.736 -13.903 3.046 1.00 73.19 335 ASN A CA 1
ATOM 2612 C C . ASN A 1 335 ? 13.896 -15.036 2.020 1.00 73.19 335 ASN A C 1
ATOM 2614 O O . ASN A 1 335 ? 14.187 -16.166 2.399 1.00 73.19 335 ASN A O 1
ATOM 2618 N N . LEU A 1 336 ? 13.711 -14.747 0.728 1.00 64.81 336 LEU A N 1
ATOM 2619 C CA . LEU A 1 336 ? 13.863 -15.731 -0.354 1.00 64.81 336 LEU A CA 1
ATOM 2620 C C . LEU A 1 336 ? 15.329 -16.077 -0.646 1.00 64.81 336 LEU A C 1
ATOM 2622 O O . LEU A 1 336 ? 15.619 -17.171 -1.126 1.00 64.81 336 LEU A O 1
ATOM 2626 N N . HIS A 1 337 ? 16.240 -15.154 -0.345 1.00 61.50 337 HIS A N 1
ATOM 2627 C CA . HIS A 1 337 ? 17.669 -15.271 -0.635 1.00 61.50 337 HIS A CA 1
ATOM 2628 C C . HIS A 1 337 ? 18.536 -15.278 0.638 1.00 61.50 337 HIS A C 1
ATOM 2630 O O . HIS A 1 337 ? 19.740 -15.032 0.575 1.00 61.50 337 HIS A O 1
ATOM 2636 N N . GLY A 1 338 ? 17.922 -15.555 1.793 1.00 47.38 338 GLY A N 1
ATOM 2637 C CA . GLY A 1 338 ? 18.553 -15.545 3.108 1.00 47.38 338 GLY A CA 1
ATOM 2638 C C . GLY A 1 338 ? 18.990 -16.938 3.572 1.00 47.38 338 GLY A C 1
ATOM 2639 O O . GLY A 1 338 ? 18.156 -17.811 3.797 1.00 47.38 338 GLY A O 1
ATOM 2640 N N . ILE A 1 339 ? 20.300 -17.053 3.823 1.00 43.12 339 ILE A N 1
ATOM 2641 C CA . ILE A 1 339 ? 21.124 -18.200 4.260 1.00 43.12 339 ILE A CA 1
ATOM 2642 C C . ILE A 1 339 ? 21.688 -19.032 3.084 1.00 43.12 339 ILE A C 1
ATOM 2644 O O . ILE A 1 339 ? 20.990 -19.811 2.450 1.00 43.12 339 ILE A O 1
ATOM 2648 N N . ASP A 1 340 ? 23.002 -18.871 2.884 1.00 40.66 340 ASP A N 1
ATOM 2649 C CA . ASP A 1 340 ? 23.926 -19.517 1.934 1.00 40.66 340 ASP A CA 1
ATOM 2650 C C . ASP A 1 340 ? 23.980 -18.979 0.493 1.00 40.66 340 ASP A C 1
ATOM 2652 O O . ASP A 1 340 ? 23.142 -19.265 -0.358 1.00 40.66 340 ASP A O 1
ATOM 2656 N N . GLY A 1 341 ? 25.080 -18.280 0.186 1.00 32.38 341 GLY A N 1
ATOM 2657 C CA . GLY A 1 341 ? 25.433 -17.944 -1.190 1.00 32.38 341 GLY A CA 1
ATOM 2658 C C . GLY A 1 341 ? 26.623 -17.007 -1.333 1.00 32.38 341 GLY A C 1
ATOM 2659 O O . GLY A 1 341 ? 26.473 -15.910 -1.853 1.00 32.38 341 GLY A O 1
ATOM 2660 N N . VAL A 1 342 ? 27.806 -17.444 -0.892 1.00 32.16 342 VAL A N 1
ATOM 2661 C CA . VAL A 1 342 ? 29.067 -16.959 -1.473 1.00 32.16 342 VAL A CA 1
ATOM 2662 C C . VAL A 1 342 ? 28.969 -17.113 -2.993 1.00 32.16 342 VAL A C 1
ATOM 2664 O O . VAL A 1 342 ? 28.812 -18.237 -3.470 1.00 32.16 342 VAL A O 1
ATOM 2667 N N . TYR A 1 343 ? 29.089 -16.009 -3.725 1.00 32.62 343 TYR A N 1
ATOM 2668 C CA . TYR A 1 343 ? 29.565 -16.002 -5.105 1.00 32.62 343 TYR A CA 1
ATOM 2669 C C . TYR A 1 343 ? 30.737 -15.039 -5.213 1.00 32.62 343 TYR A C 1
ATOM 2671 O O . TYR A 1 343 ? 30.607 -13.905 -4.697 1.00 32.62 343 TYR A O 1
#

Sequence (343 aa):
MDKELQACQNGQTKGIAIGPDTSLGIAEILLGVIDENLNASCNILGGVRFIDDIELSFSTLSDAEGALIVLESQLYEFELQLNGNKTSIIELPGEIESAYVSKLRVMLPSTFEANTWEWIDYFNRAFELAKRHPSDGVLRYSVAALQDIRIESEVWDLVQSLLWQCIALDSGCLRLVLDIILINCDRSGHEIDRGIASRAIDALVLVSAPVGHGSEVVWSIWAAMVLEVPLADAAQNLIARMDDGCVAAAAMLAKSQGVFHNDFYSELWASWLVDDCFIQEHWLFAYECYRRNWLPEVVAHTNIERDSAANYLKNMGVTFLADSAAVNYVPPYLNLHGIDGVY

Organism: NCBI:txid200450

Radius of gyration: 24.5 Å; chains: 1; bounding box: 62×41×66 Å